Protein AF-A0A8X7N135-F1 (afdb_monomer_lite)

Sequence (218 aa):
MAIFLIIYAAIGTSGDPTERNTGIGLIITACLFILGYASTWAPGIWLFVGESFPARTRAKQAALATASNWVWNFLIAFFTTPITRDIGFNYGFVFAGCNIANAIVAYFFVYETSNLTLEALDDMYTDPNCKAWTSRSWVPAGFDNREGFKHALEKDEDKASMVAGTLVEGERERVEKEKRGHRSAGQGDGSGSASGSGSENGTAANPGAPMMETKEVA

Foldseek 3Di:
DLVLLVQLLVLFVPDDCPDPVSVVSNVVSVVVVVVVCVVDVPVPVVVLLVQQDQPVCSVVSVVVVVVVVVVVVVVCVVPVVVVCVVCPSCVSNVVSVVVVVVVVCCQFPAADRPLDDSVVSVVLVVDPVRGRNNNQCDDPPPDNHSVVVNVVVVVVVVVVVVVVVVVVVVVVVVVVVVVVVVVVVVPPDDDDDDDDDDDDDDDDDDDDDDDDDDDDDD

Radius of gyration: 33.53 Å; chains: 1; bounding box: 63×30×107 Å

pLDDT: mean 79.47, std 17.53, range [32.72, 96.5]

Organism: NCBI:txid117179

InterPro domains:
  IPR005828 Major facilitator, sugar transporter-like [PF00083] (1-125)
  IPR020846 Major facilitator superfamily domain [PS50850] (1-114)
  IPR036259 MFS transporter superfamily [G3DSA:1.20.1250.20] (1-128)
  IPR036259 MFS transporter superfamily [SSF103473] (2-122)
  IPR050360 Major Facilitator Superfamily Sugar Transporters [PTHR48022] (1-172)

Secondary structure (DSSP, 8-state):
-HHHHHHHHHHHHHS-TTSHHHHHHHHHHHHHHHHHHHHTHHHHHHHHHHHHS-TTTHHHHHHHHHHHHHHHHHHHHHHHHHHHHHHGGGHHHHHHHHHHHHHHHHHHH----TT--HHHHHHHHH-TT--GGGGGG---TT-SSHHHHHHHHHHHHHHHHHHHHHHHHHHHHHHHHHHHHHHHHTSS------------------------------

Structure (mmCIF, N/CA/C/O backbone):
data_AF-A0A8X7N135-F1
#
_entry.id   AF-A0A8X7N135-F1
#
loop_
_atom_site.group_PDB
_atom_site.id
_atom_site.type_symbol
_atom_site.label_atom_id
_atom_site.label_alt_id
_atom_site.label_comp_id
_atom_site.label_asym_id
_atom_site.label_entity_id
_atom_site.label_seq_id
_atom_site.pdbx_PDB_ins_code
_atom_site.Cartn_x
_atom_site.Cartn_y
_atom_site.Cartn_z
_atom_site.occupancy
_atom_site.B_iso_or_equiv
_atom_site.auth_seq_id
_atom_site.auth_comp_id
_atom_site.auth_asym_id
_atom_site.auth_atom_id
_atom_site.pdbx_PDB_model_num
ATOM 1 N N . MET A 1 1 ? 0.495 7.441 -10.085 1.00 84.44 1 MET A N 1
ATOM 2 C CA . MET A 1 1 ? 1.499 6.359 -9.946 1.00 84.44 1 MET A CA 1
ATOM 3 C C . MET A 1 1 ? 1.693 5.592 -11.249 1.00 84.44 1 MET A C 1
ATOM 5 O O . MET A 1 1 ? 2.764 5.729 -11.819 1.00 84.44 1 MET A O 1
ATOM 9 N N . ALA A 1 2 ? 0.683 4.885 -11.778 1.00 88.50 2 ALA A N 1
ATOM 10 C CA . ALA A 1 2 ? 0.815 4.117 -13.030 1.00 88.50 2 ALA A CA 1
ATOM 11 C C . ALA A 1 2 ? 1.343 4.943 -14.222 1.00 88.50 2 ALA A C 1
ATOM 13 O O . ALA A 1 2 ? 2.238 4.495 -14.927 1.00 88.50 2 ALA A O 1
ATOM 14 N N . ILE A 1 3 ? 0.864 6.182 -14.391 1.00 90.62 3 ILE A N 1
ATOM 15 C CA . ILE A 1 3 ? 1.313 7.094 -15.460 1.00 90.62 3 ILE A CA 1
ATOM 16 C C . ILE A 1 3 ? 2.830 7.344 -15.403 1.00 90.62 3 ILE A C 1
ATOM 18 O O . ILE A 1 3 ? 3.488 7.317 -16.436 1.00 90.62 3 ILE A O 1
ATOM 22 N N . PHE A 1 4 ? 3.408 7.531 -14.213 1.00 91.56 4 PHE A N 1
ATOM 23 C CA . PHE A 1 4 ? 4.848 7.776 -14.076 1.00 91.56 4 PHE A CA 1
ATOM 24 C C . PHE A 1 4 ? 5.681 6.549 -14.462 1.00 91.56 4 PHE A C 1
ATOM 26 O O . PHE A 1 4 ? 6.729 6.708 -15.078 1.00 91.56 4 PHE A O 1
ATOM 33 N N . LEU A 1 5 ? 5.186 5.338 -14.184 1.00 90.81 5 LEU A N 1
ATOM 34 C CA . LEU A 1 5 ? 5.829 4.091 -14.614 1.00 90.81 5 LEU A CA 1
ATOM 35 C C . LEU A 1 5 ? 5.711 3.856 -16.125 1.00 90.81 5 LEU A C 1
ATOM 37 O O . LEU A 1 5 ? 6.651 3.355 -16.734 1.00 90.81 5 LEU A O 1
ATOM 41 N N . ILE A 1 6 ? 4.594 4.255 -16.742 1.00 92.06 6 ILE A N 1
ATOM 42 C CA . ILE A 1 6 ? 4.424 4.214 -18.204 1.00 92.06 6 ILE A CA 1
ATOM 43 C C . ILE A 1 6 ? 5.422 5.162 -18.875 1.00 92.06 6 ILE A C 1
ATOM 45 O O . ILE A 1 6 ? 6.082 4.771 -19.832 1.00 92.06 6 ILE A O 1
ATOM 49 N N . ILE A 1 7 ? 5.569 6.387 -18.358 1.00 91.25 7 ILE A N 1
ATOM 50 C CA . ILE A 1 7 ? 6.533 7.362 -18.887 1.00 91.25 7 ILE A CA 1
ATOM 51 C C . ILE A 1 7 ? 7.971 6.867 -18.665 1.00 91.25 7 ILE A C 1
ATOM 53 O O . ILE A 1 7 ? 8.780 6.945 -19.583 1.00 91.25 7 ILE A O 1
ATOM 57 N N . TYR A 1 8 ? 8.279 6.309 -17.490 1.00 91.81 8 TYR A N 1
ATOM 58 C CA . TYR A 1 8 ? 9.581 5.699 -17.201 1.00 91.81 8 TYR A CA 1
ATOM 59 C C . TYR A 1 8 ? 9.925 4.593 -18.211 1.00 91.81 8 TYR A C 1
ATOM 61 O O . TYR A 1 8 ? 10.998 4.613 -18.813 1.00 91.81 8 TYR A O 1
ATOM 69 N N . ALA A 1 9 ? 8.994 3.663 -18.446 1.00 89.62 9 ALA A N 1
ATOM 70 C CA . ALA A 1 9 ? 9.182 2.569 -19.395 1.00 89.62 9 ALA A CA 1
ATOM 71 C C . ALA A 1 9 ? 9.315 3.07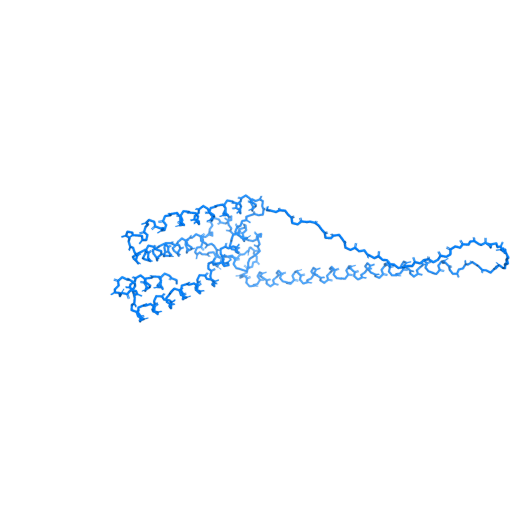8 -20.839 1.00 89.62 9 ALA A C 1
ATOM 73 O O . ALA A 1 9 ? 10.172 2.601 -21.579 1.00 89.62 9 ALA A O 1
ATOM 74 N N . ALA A 1 10 ? 8.524 4.082 -21.231 1.00 89.62 10 ALA A N 1
ATOM 75 C CA . ALA A 1 10 ? 8.608 4.691 -22.555 1.00 89.62 10 ALA A CA 1
ATOM 76 C C . ALA A 1 10 ? 9.980 5.341 -22.799 1.00 89.62 10 ALA A C 1
ATOM 78 O O . ALA A 1 10 ? 10.623 5.022 -23.795 1.00 89.62 10 ALA A O 1
ATOM 79 N N . ILE A 1 11 ? 10.462 6.173 -21.864 1.00 90.06 11 ILE A N 1
ATOM 80 C CA . ILE A 1 11 ? 11.781 6.826 -21.953 1.00 90.06 11 ILE A CA 1
ATOM 81 C C . ILE A 1 11 ? 12.900 5.781 -22.012 1.00 90.06 11 ILE A C 1
ATOM 83 O O . ILE A 1 11 ? 13.788 5.887 -22.856 1.00 90.06 11 ILE A O 1
ATOM 87 N N . GLY A 1 12 ? 12.841 4.758 -21.154 1.00 86.75 12 GLY A N 1
ATOM 88 C CA . GLY A 1 12 ? 13.862 3.709 -21.089 1.00 86.75 12 GLY A CA 1
ATOM 89 C C . GLY A 1 12 ? 13.884 2.772 -22.298 1.00 86.75 12 GLY A C 1
ATOM 90 O O . GLY A 1 12 ? 14.897 2.130 -22.548 1.00 86.75 12 GLY A O 1
ATOM 91 N N . THR A 1 13 ? 12.789 2.693 -23.058 1.00 87.31 13 THR A N 1
ATOM 92 C CA . THR A 1 13 ? 12.714 1.861 -24.271 1.00 87.31 13 THR A CA 1
ATOM 93 C C . THR A 1 13 ? 13.086 2.648 -25.530 1.00 87.31 13 THR A C 1
ATOM 95 O O . THR A 1 13 ? 13.597 2.064 -26.482 1.00 87.31 13 THR A O 1
ATOM 98 N N . SER A 1 14 ? 12.838 3.965 -25.560 1.00 85.88 14 SER A N 1
ATOM 99 C CA . SER A 1 14 ? 13.110 4.810 -26.732 1.00 85.88 14 SER A CA 1
ATOM 100 C C . SER A 1 14 ? 14.494 5.460 -26.747 1.00 85.88 14 SER A C 1
ATOM 102 O O . SER A 1 14 ? 14.968 5.823 -27.820 1.00 85.88 14 SER A O 1
ATOM 104 N N . GLY A 1 15 ? 15.104 5.686 -25.580 1.00 80.69 15 GLY A N 1
ATOM 105 C CA . GLY A 1 15 ? 16.381 6.391 -25.447 1.00 80.69 15 GLY A CA 1
ATOM 106 C C . GLY A 1 15 ? 17.491 5.496 -24.906 1.00 80.69 15 GLY A C 1
ATOM 107 O O . GLY A 1 15 ? 17.233 4.592 -24.114 1.00 80.69 15 GLY A O 1
ATOM 108 N N . ASP A 1 16 ? 18.737 5.774 -25.296 1.00 82.44 16 ASP A N 1
ATOM 109 C CA . ASP A 1 16 ? 19.902 5.124 -24.692 1.00 82.44 16 ASP A CA 1
ATOM 110 C C . ASP A 1 16 ? 20.065 5.622 -23.236 1.00 82.44 16 ASP A C 1
ATOM 112 O O . ASP A 1 16 ? 20.158 6.837 -23.013 1.00 82.44 16 ASP A O 1
ATOM 116 N N . PRO A 1 17 ? 20.098 4.730 -22.226 1.00 77.69 17 PRO A N 1
ATOM 117 C CA . PRO A 1 17 ? 20.255 5.108 -20.819 1.00 77.69 17 PRO A CA 1
ATOM 118 C C . PRO A 1 17 ? 21.569 5.831 -20.503 1.00 77.69 17 PRO A C 1
ATOM 120 O O . PRO A 1 17 ? 21.677 6.468 -19.455 1.00 77.69 17 PRO A O 1
ATOM 123 N N . THR A 1 18 ? 22.574 5.714 -21.374 1.00 82.19 18 THR A N 1
ATOM 124 C CA . THR A 1 18 ? 23.867 6.390 -21.219 1.00 82.19 18 THR A CA 1
ATOM 125 C C . THR A 1 18 ? 23.805 7.870 -21.597 1.00 82.19 18 THR A C 1
ATOM 127 O O . THR A 1 18 ? 24.664 8.653 -21.179 1.00 82.19 18 THR A O 1
ATOM 130 N N . GLU A 1 19 ? 22.764 8.298 -22.316 1.00 90.69 19 GLU A N 1
ATOM 131 C CA . GLU A 1 19 ? 22.553 9.706 -22.614 1.00 90.69 19 GLU A CA 1
ATOM 132 C C . GLU A 1 19 ? 22.064 10.478 -21.387 1.00 90.69 19 GLU A C 1
ATOM 134 O O . GLU A 1 19 ? 21.100 10.112 -20.708 1.00 90.69 19 GLU A O 1
ATOM 139 N N . ARG A 1 20 ? 22.693 11.634 -21.145 1.00 89.00 20 ARG A N 1
ATOM 140 C CA . ARG A 1 20 ? 22.404 12.494 -19.989 1.00 89.00 20 ARG A CA 1
ATOM 141 C C . ARG A 1 20 ? 20.921 12.858 -19.874 1.00 89.00 20 ARG A C 1
ATOM 143 O O . ARG A 1 20 ? 20.377 12.841 -18.773 1.00 89.00 20 ARG A O 1
ATOM 150 N N . ASN A 1 21 ? 20.274 13.198 -20.987 1.00 88.75 21 ASN A N 1
ATOM 151 C CA . ASN A 1 21 ? 18.881 13.650 -20.983 1.00 88.75 21 ASN A CA 1
ATOM 152 C C . ASN A 1 21 ? 17.911 12.500 -20.669 1.00 88.75 21 ASN A C 1
ATOM 154 O O . ASN A 1 21 ? 16.998 12.678 -19.862 1.00 88.75 21 ASN A O 1
ATOM 158 N N . THR A 1 22 ? 18.153 11.315 -21.235 1.00 89.31 22 THR A N 1
ATOM 159 C CA . THR A 1 22 ? 17.391 10.088 -20.954 1.00 89.31 22 THR A CA 1
ATOM 160 C C . THR A 1 22 ? 17.534 9.685 -19.489 1.00 89.31 22 THR A C 1
ATOM 162 O O . THR A 1 22 ? 16.530 9.483 -18.806 1.00 89.31 22 THR A O 1
ATOM 165 N N . GLY A 1 23 ? 18.765 9.663 -18.965 1.00 88.81 23 GLY A N 1
ATOM 166 C CA . GLY A 1 23 ? 19.035 9.347 -17.561 1.00 88.81 23 GLY A CA 1
ATOM 167 C C . GLY A 1 23 ? 18.332 10.297 -16.585 1.00 88.81 23 GLY A C 1
ATOM 168 O O . GLY A 1 23 ? 17.710 9.845 -15.624 1.00 88.81 23 GLY A O 1
ATOM 169 N N . ILE A 1 24 ? 18.345 11.609 -16.856 1.00 91.62 24 ILE A N 1
ATOM 170 C CA . ILE A 1 24 ? 17.604 12.598 -16.053 1.00 91.62 24 ILE A CA 1
ATOM 171 C C . ILE A 1 24 ? 16.095 12.311 -16.090 1.00 91.62 24 ILE A C 1
ATOM 173 O O . ILE A 1 24 ? 15.445 12.327 -15.044 1.00 91.62 24 ILE A O 1
ATOM 177 N N . GLY A 1 25 ? 15.537 12.008 -17.266 1.00 91.06 25 GLY A N 1
ATOM 178 C CA . GLY A 1 25 ? 14.122 11.658 -17.417 1.00 91.06 25 GLY A CA 1
ATOM 179 C C . GLY A 1 25 ? 13.719 10.419 -16.608 1.00 91.06 25 GLY A C 1
ATOM 180 O O . GLY A 1 25 ? 12.691 10.432 -15.924 1.00 91.06 25 GLY A O 1
ATOM 181 N N . LEU A 1 26 ? 14.556 9.377 -16.615 1.00 91.69 26 LEU A N 1
ATOM 182 C CA . LEU A 1 26 ? 14.354 8.162 -15.819 1.00 91.69 26 LEU A CA 1
ATOM 183 C C . LEU A 1 26 ? 14.376 8.452 -14.312 1.00 91.69 26 LEU A C 1
ATOM 185 O O . LEU A 1 26 ? 13.518 7.962 -13.579 1.00 91.69 26 LEU A O 1
ATOM 189 N N . ILE A 1 27 ? 15.308 9.286 -13.843 1.00 92.50 27 ILE A N 1
ATOM 190 C CA . ILE A 1 27 ? 15.404 9.654 -12.423 1.00 92.50 27 ILE A CA 1
ATOM 191 C C . ILE A 1 27 ? 14.174 10.455 -11.985 1.00 92.50 27 ILE A C 1
ATOM 193 O O . ILE A 1 27 ? 13.552 10.116 -10.981 1.00 92.50 27 ILE A O 1
ATOM 197 N N . ILE A 1 28 ? 13.780 11.484 -12.744 1.00 94.81 28 ILE A N 1
ATOM 198 C CA . ILE A 1 28 ? 12.626 12.331 -12.397 1.00 94.81 28 ILE A CA 1
ATOM 199 C C . ILE A 1 28 ? 11.349 11.490 -12.310 1.00 94.81 28 ILE A C 1
ATOM 201 O O . ILE A 1 28 ? 10.594 11.593 -11.341 1.00 94.81 28 ILE A O 1
ATOM 205 N N . THR A 1 29 ? 11.108 10.638 -13.306 1.00 92.88 29 THR A N 1
ATOM 206 C CA . THR A 1 29 ? 9.908 9.791 -13.346 1.00 92.88 29 THR A CA 1
ATOM 207 C C . THR A 1 29 ? 9.897 8.750 -12.225 1.00 92.88 29 THR A C 1
ATOM 209 O O . THR A 1 29 ? 8.850 8.549 -11.603 1.00 92.88 29 THR A O 1
ATOM 212 N N . ALA A 1 30 ? 11.051 8.168 -11.881 1.00 92.81 30 ALA A N 1
ATOM 213 C CA . ALA A 1 30 ? 11.189 7.285 -10.724 1.00 92.81 30 ALA A CA 1
ATOM 214 C C . ALA A 1 30 ? 10.924 8.018 -9.395 1.00 92.81 30 ALA A C 1
ATOM 216 O O . ALA A 1 30 ? 10.178 7.517 -8.554 1.00 92.81 30 ALA A O 1
ATOM 217 N N . CYS A 1 31 ? 11.457 9.230 -9.211 1.00 94.94 31 CYS A N 1
ATOM 218 C CA . CYS A 1 31 ? 11.213 10.036 -8.011 1.00 94.94 31 CYS A CA 1
ATOM 219 C C . CYS A 1 31 ? 9.732 10.403 -7.846 1.00 94.94 31 CYS A C 1
ATOM 221 O O . CYS A 1 31 ? 9.196 10.299 -6.743 1.00 94.94 31 CYS A O 1
ATOM 223 N N . LEU A 1 32 ? 9.046 10.785 -8.928 1.00 94.38 32 LEU A N 1
ATOM 224 C CA . LEU A 1 32 ? 7.608 11.080 -8.894 1.00 94.38 32 LEU A CA 1
ATOM 225 C C . LEU A 1 32 ? 6.769 9.839 -8.568 1.00 94.38 32 LEU A C 1
ATOM 227 O O . LEU A 1 32 ? 5.764 9.934 -7.859 1.00 94.38 32 LEU A O 1
ATOM 231 N N . PHE A 1 33 ? 7.186 8.665 -9.051 1.00 92.94 33 PHE A N 1
ATOM 232 C CA . PHE A 1 33 ? 6.575 7.403 -8.650 1.00 92.94 33 PHE A CA 1
ATOM 233 C C . PHE A 1 33 ? 6.753 7.142 -7.146 1.00 92.94 33 PHE A C 1
ATOM 235 O O . PHE A 1 33 ? 5.756 6.895 -6.464 1.00 92.94 33 PHE A O 1
ATOM 242 N N . ILE A 1 34 ? 7.979 7.261 -6.622 1.00 93.25 34 ILE A N 1
ATOM 243 C CA . ILE A 1 34 ? 8.285 7.055 -5.196 1.00 93.25 34 ILE A CA 1
ATOM 244 C C . ILE A 1 34 ? 7.501 8.034 -4.322 1.00 93.25 34 ILE A C 1
ATOM 246 O O . ILE A 1 34 ? 6.932 7.618 -3.318 1.00 93.25 34 ILE A O 1
ATOM 250 N N . LEU A 1 35 ? 7.408 9.308 -4.714 1.00 94.44 35 LEU A N 1
ATOM 251 C CA . LEU A 1 35 ? 6.631 10.315 -3.990 1.00 94.44 35 LEU A CA 1
ATOM 252 C C . LEU A 1 35 ? 5.156 9.916 -3.889 1.00 94.44 35 LEU A C 1
ATOM 254 O O . LEU A 1 35 ? 4.571 9.990 -2.811 1.00 94.44 35 LEU A O 1
ATOM 258 N N . GLY A 1 36 ? 4.560 9.465 -4.996 1.00 91.88 36 GLY A N 1
ATOM 259 C CA . GLY A 1 36 ? 3.178 8.989 -5.000 1.00 91.88 36 GLY A CA 1
ATOM 260 C C . GLY A 1 36 ? 2.982 7.743 -4.135 1.00 91.88 36 GLY A C 1
ATOM 261 O O . GLY A 1 36 ? 2.001 7.656 -3.402 1.00 91.88 36 GLY A O 1
ATOM 262 N N . TYR A 1 37 ? 3.919 6.795 -4.188 1.00 90.69 37 TYR A N 1
ATOM 263 C CA . TYR A 1 37 ? 3.875 5.587 -3.364 1.00 90.69 37 TYR A CA 1
ATOM 264 C C . TYR A 1 37 ? 4.002 5.914 -1.870 1.00 90.69 37 TYR A C 1
ATOM 266 O O . TYR A 1 37 ? 3.212 5.427 -1.062 1.00 90.69 37 TYR A O 1
ATOM 274 N N . ALA A 1 38 ? 4.949 6.783 -1.513 1.00 92.50 38 ALA A N 1
ATOM 275 C CA . ALA A 1 38 ? 5.222 7.184 -0.140 1.00 92.50 38 ALA A CA 1
ATOM 276 C C . ALA A 1 38 ? 4.051 7.937 0.506 1.00 92.50 38 ALA A C 1
ATOM 278 O O . ALA A 1 38 ? 3.804 7.763 1.695 1.00 92.50 38 ALA A O 1
ATOM 279 N N . SER A 1 39 ? 3.315 8.750 -0.258 1.00 91.25 39 SER A N 1
ATOM 280 C CA . SER A 1 39 ? 2.191 9.530 0.274 1.00 91.25 39 SER A CA 1
ATOM 281 C C . SER A 1 39 ? 0.880 8.752 0.387 1.00 91.25 39 SER A C 1
ATOM 283 O O . SER A 1 39 ? -0.003 9.176 1.126 1.00 91.25 39 SER A O 1
ATOM 285 N N . THR A 1 40 ? 0.733 7.633 -0.329 1.00 87.69 40 THR A N 1
ATOM 286 C CA . THR A 1 40 ? -0.539 6.896 -0.403 1.00 87.69 40 THR A CA 1
ATOM 287 C C . THR A 1 40 ? -0.406 5.466 0.102 1.00 87.69 40 THR A C 1
ATOM 289 O O . THR A 1 40 ? -0.879 5.145 1.187 1.00 87.69 40 THR A O 1
ATOM 292 N N . TRP A 1 41 ? 0.257 4.600 -0.660 1.00 89.38 41 TRP A N 1
ATOM 293 C CA . TRP A 1 41 ? 0.290 3.164 -0.391 1.00 89.38 41 TRP A CA 1
ATOM 294 C C . TRP A 1 41 ? 1.213 2.782 0.757 1.00 89.38 41 TRP A C 1
ATOM 296 O O . TRP A 1 41 ? 0.870 1.872 1.506 1.00 89.38 41 TRP A O 1
ATOM 306 N N . ALA A 1 42 ? 2.346 3.471 0.920 1.00 89.88 42 ALA A N 1
ATOM 307 C CA . ALA A 1 42 ? 3.324 3.123 1.943 1.00 89.88 42 ALA A CA 1
ATOM 308 C C . ALA A 1 42 ? 2.735 3.187 3.367 1.00 89.88 42 ALA A C 1
ATOM 310 O O . ALA A 1 42 ? 2.808 2.172 4.052 1.00 89.88 42 ALA A O 1
ATOM 311 N N . PRO A 1 43 ? 2.112 4.293 3.822 1.00 89.38 43 PRO A N 1
ATOM 312 C CA . PRO A 1 43 ? 1.413 4.320 5.108 1.00 89.38 43 PRO A CA 1
ATOM 313 C C . PRO A 1 43 ? -0.011 3.755 5.019 1.00 89.38 43 PRO A C 1
ATOM 315 O O . PRO A 1 43 ? -0.469 3.099 5.953 1.00 89.38 43 PRO A O 1
ATOM 318 N N . GLY A 1 44 ? -0.712 3.983 3.904 1.00 88.50 44 GLY A N 1
ATOM 319 C CA . GLY A 1 44 ? -2.139 3.691 3.785 1.00 88.50 44 GLY A CA 1
ATOM 320 C C . GLY A 1 44 ? -2.474 2.214 3.944 1.00 88.50 44 GLY A C 1
ATOM 321 O O . GLY A 1 44 ? -3.465 1.891 4.589 1.00 88.50 44 GLY A O 1
ATOM 322 N N . ILE A 1 45 ? -1.633 1.303 3.438 1.00 88.75 45 ILE A N 1
ATOM 323 C CA . ILE A 1 45 ? -1.907 -0.134 3.561 1.00 88.75 45 ILE A CA 1
ATOM 324 C C . ILE A 1 45 ? -1.826 -0.612 5.013 1.00 88.75 45 ILE A C 1
ATOM 326 O O . ILE A 1 45 ? -2.653 -1.410 5.441 1.00 88.75 45 ILE A O 1
ATOM 330 N N . TRP A 1 46 ? -0.869 -0.104 5.792 1.00 89.19 46 TRP A N 1
ATOM 331 C CA . TRP A 1 46 ? -0.704 -0.501 7.191 1.00 89.19 46 TRP A CA 1
ATOM 332 C C . TRP A 1 46 ? -1.805 0.078 8.074 1.00 89.19 46 TRP A C 1
ATOM 334 O O . TRP A 1 46 ? -2.274 -0.606 8.982 1.00 89.19 46 TRP A O 1
ATOM 344 N N . LEU A 1 47 ? -2.261 1.296 7.766 1.00 88.19 47 LEU A N 1
ATOM 345 C CA . LEU A 1 47 ? -3.438 1.888 8.400 1.00 88.19 47 LEU A CA 1
ATOM 346 C C . LEU A 1 47 ? -4.696 1.073 8.084 1.00 88.19 47 LEU A C 1
ATOM 348 O O . LEU A 1 47 ? -5.388 0.633 8.998 1.00 88.19 47 LEU A O 1
ATOM 352 N N . PHE A 1 48 ? -4.926 0.768 6.805 1.00 86.25 48 PHE A N 1
ATOM 353 C CA . PHE A 1 48 ? -6.072 -0.024 6.363 1.00 86.25 48 PHE A CA 1
ATOM 354 C C . PHE A 1 48 ? -6.114 -1.411 7.017 1.00 86.25 48 PHE A C 1
ATOM 356 O O . PHE A 1 48 ? -7.164 -1.857 7.473 1.00 86.25 48 PHE A O 1
ATOM 363 N N . VAL A 1 49 ? -4.968 -2.087 7.114 1.00 86.94 49 VAL A N 1
ATOM 364 C CA . VAL A 1 49 ? -4.816 -3.373 7.817 1.00 86.94 49 VAL A CA 1
ATOM 365 C C . VAL A 1 49 ? -5.148 -3.230 9.310 1.00 86.94 49 VAL A C 1
ATOM 367 O O . VAL A 1 49 ? -5.771 -4.118 9.888 1.00 86.94 49 VAL A O 1
ATOM 370 N N . GLY A 1 50 ? -4.780 -2.114 9.943 1.00 84.94 50 GLY A N 1
ATOM 371 C CA . GLY A 1 50 ? -5.118 -1.832 11.341 1.00 84.94 50 GLY A CA 1
ATOM 372 C C . GLY A 1 50 ? -6.617 -1.617 11.586 1.00 84.94 50 GLY A C 1
ATOM 373 O O . GLY A 1 50 ? -7.136 -2.047 12.619 1.00 84.94 50 GLY A O 1
ATOM 374 N N . GLU A 1 51 ? -7.307 -0.995 10.632 1.00 85.69 51 GLU A N 1
ATOM 375 C CA . GLU A 1 51 ? -8.724 -0.624 10.737 1.00 85.69 51 GLU A CA 1
ATOM 376 C C . GLU A 1 51 ? -9.683 -1.725 10.272 1.00 85.69 51 GLU A C 1
ATOM 378 O O . GLU A 1 51 ? -10.764 -1.880 10.833 1.00 85.69 51 GLU A O 1
ATOM 383 N N . SER A 1 52 ? -9.290 -2.522 9.278 1.00 81.44 52 SER A N 1
ATOM 384 C CA . SER A 1 52 ? -10.189 -3.487 8.626 1.00 81.44 52 SER A CA 1
ATOM 385 C C . SER A 1 52 ? -10.388 -4.780 9.406 1.00 81.44 52 SER A C 1
ATOM 387 O O . SER A 1 52 ? -11.310 -5.538 9.116 1.00 81.44 52 SER A O 1
ATOM 389 N N . PHE A 1 53 ? -9.506 -5.086 10.359 1.00 83.25 53 PHE A N 1
ATOM 390 C CA . PHE A 1 53 ? -9.552 -6.366 11.052 1.00 83.25 53 PHE A CA 1
ATOM 391 C C . PHE A 1 53 ? -10.409 -6.322 12.325 1.00 83.25 53 PHE A C 1
ATOM 393 O O . PHE A 1 53 ? -10.079 -5.553 13.247 1.00 83.25 53 PHE A O 1
ATOM 400 N N . PRO A 1 54 ? -11.405 -7.226 12.452 1.00 80.38 54 PRO A N 1
ATOM 401 C CA . PRO A 1 54 ? -12.209 -7.373 13.660 1.00 80.38 54 PRO A CA 1
ATOM 402 C C . PRO A 1 54 ? -11.336 -7.691 14.873 1.00 80.38 54 PRO A C 1
ATOM 404 O O . PRO A 1 54 ? -10.397 -8.494 14.793 1.00 80.38 54 PRO A O 1
ATOM 407 N N . ALA A 1 55 ? -11.672 -7.118 16.030 1.00 79.12 55 ALA A N 1
ATOM 408 C CA . ALA A 1 55 ? -10.854 -7.203 17.243 1.00 79.12 55 ALA A CA 1
ATOM 409 C C . ALA A 1 55 ? -10.495 -8.649 17.645 1.00 79.12 55 ALA A C 1
ATOM 411 O O . ALA A 1 55 ? -9.377 -8.923 18.081 1.00 79.12 55 ALA A O 1
ATOM 412 N N . ARG A 1 56 ? -11.414 -9.602 17.436 1.00 80.81 56 ARG A N 1
ATOM 413 C CA . ARG A 1 56 ? -11.239 -11.015 17.813 1.00 80.81 56 ARG A CA 1
ATOM 414 C C . ARG A 1 56 ? -10.185 -11.753 16.979 1.00 80.81 56 ARG A C 1
ATOM 416 O O . ARG A 1 56 ? -9.504 -12.636 17.496 1.00 80.81 56 ARG A O 1
ATOM 423 N N . THR A 1 57 ? -10.073 -11.450 15.688 1.00 85.19 57 THR A N 1
ATOM 424 C CA . THR A 1 57 ? -9.223 -12.194 14.735 1.00 85.19 57 THR A CA 1
ATOM 425 C C . THR A 1 57 ? -8.054 -11.376 14.200 1.00 85.19 57 THR A C 1
ATOM 427 O O . THR A 1 57 ? -7.237 -11.914 13.447 1.00 85.19 57 THR A O 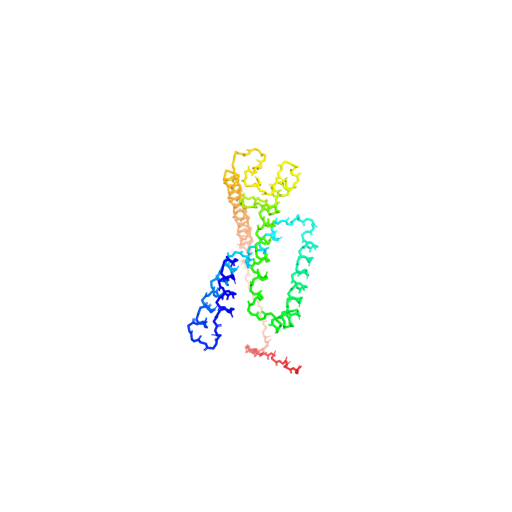1
ATOM 430 N N . ARG A 1 58 ? -7.923 -10.122 14.646 1.00 86.50 58 ARG A N 1
ATOM 431 C CA . ARG A 1 58 ? -6.898 -9.165 14.222 1.00 86.50 58 ARG A CA 1
ATOM 432 C C . ARG A 1 58 ? -5.489 -9.740 14.197 1.00 86.50 58 ARG A C 1
ATOM 434 O O . ARG A 1 58 ? -4.818 -9.622 13.182 1.00 86.50 58 ARG A O 1
ATOM 441 N N . ALA A 1 59 ? -5.056 -10.426 15.255 1.00 87.62 59 ALA A N 1
ATOM 442 C C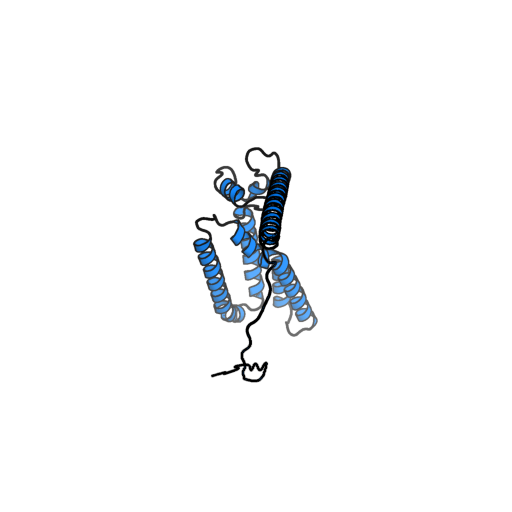A . ALA A 1 59 ? -3.699 -10.977 15.319 1.00 87.62 59 ALA A CA 1
ATOM 443 C C . ALA A 1 59 ? -3.416 -12.014 14.212 1.00 87.62 59 ALA A C 1
ATOM 445 O O . ALA A 1 59 ? -2.356 -11.989 13.591 1.00 87.62 59 ALA A O 1
ATOM 446 N N . LYS A 1 60 ? -4.376 -12.904 13.923 1.00 90.31 60 LYS A N 1
ATOM 447 C CA . LYS A 1 60 ? -4.222 -13.945 12.891 1.00 90.31 60 LYS A CA 1
ATOM 448 C C . LYS A 1 60 ? -4.234 -13.343 11.485 1.00 90.31 60 LYS A C 1
ATOM 450 O O . LYS A 1 60 ? -3.420 -13.724 10.649 1.00 90.31 60 LYS A O 1
ATOM 455 N N . GLN A 1 61 ? -5.137 -12.393 11.241 1.00 90.12 61 GLN A N 1
ATOM 456 C CA . GLN A 1 61 ? -5.254 -11.708 9.952 1.00 90.12 61 GLN A CA 1
ATOM 457 C C . GLN A 1 61 ? -4.025 -10.823 9.678 1.00 90.12 61 GLN A C 1
ATOM 459 O O . GLN A 1 61 ? -3.465 -10.878 8.586 1.00 90.12 61 GLN A O 1
ATOM 464 N N . ALA A 1 62 ? -3.525 -10.108 10.690 1.00 89.75 62 ALA A N 1
ATOM 465 C CA . ALA A 1 62 ? -2.308 -9.303 10.595 1.00 89.75 62 ALA A CA 1
ATOM 466 C C . ALA A 1 62 ? -1.047 -10.140 10.357 1.00 89.75 62 ALA A C 1
ATOM 468 O O . ALA A 1 62 ? -0.196 -9.749 9.553 1.00 89.75 62 ALA A O 1
ATOM 469 N N . ALA A 1 63 ? -0.939 -11.311 10.993 1.00 92.50 63 ALA A N 1
ATOM 470 C CA . ALA A 1 63 ? 0.157 -12.240 10.736 1.00 92.50 63 ALA A CA 1
ATOM 471 C C . ALA A 1 63 ? 0.136 -12.741 9.283 1.00 92.50 63 ALA A C 1
ATOM 473 O O . ALA A 1 63 ? 1.173 -12.735 8.623 1.00 92.50 63 ALA A O 1
ATOM 474 N N . LEU A 1 64 ? -1.040 -13.108 8.756 1.00 93.12 64 LEU A N 1
ATOM 475 C CA . LEU A 1 64 ? -1.183 -13.552 7.367 1.00 93.12 64 LEU A CA 1
ATOM 476 C C . LEU A 1 64 ? -0.887 -12.428 6.363 1.00 93.12 64 LEU A C 1
ATOM 478 O O . LEU A 1 64 ? -0.206 -12.669 5.366 1.00 93.12 64 LEU A O 1
ATOM 482 N N . ALA A 1 65 ? -1.355 -11.205 6.630 1.00 91.88 65 ALA A N 1
ATOM 483 C CA . ALA A 1 65 ? -1.082 -10.037 5.794 1.00 91.88 65 ALA A CA 1
ATOM 484 C C . ALA A 1 65 ? 0.421 -9.729 5.738 1.00 91.88 65 ALA A C 1
ATOM 486 O O . ALA A 1 65 ? 0.991 -9.585 4.657 1.00 91.88 65 ALA A O 1
ATOM 487 N N . THR A 1 66 ? 1.081 -9.719 6.898 1.00 93.38 66 THR A N 1
ATOM 488 C CA . THR A 1 66 ? 2.530 -9.501 6.998 1.00 93.38 66 THR A CA 1
ATOM 489 C C . THR A 1 66 ? 3.308 -10.622 6.311 1.00 93.38 66 THR A C 1
ATOM 491 O O . THR A 1 66 ? 4.205 -10.348 5.521 1.00 93.38 66 THR A O 1
ATOM 494 N N . ALA A 1 67 ? 2.946 -11.888 6.541 1.00 94.94 67 ALA A N 1
ATOM 495 C CA . ALA A 1 67 ? 3.584 -13.024 5.877 1.00 94.94 67 ALA A CA 1
ATOM 496 C C . ALA A 1 67 ? 3.438 -12.945 4.350 1.00 94.94 67 ALA A C 1
ATOM 498 O O . ALA A 1 67 ? 4.414 -13.131 3.628 1.00 94.94 67 ALA A O 1
ATOM 499 N N . SER A 1 68 ? 2.246 -12.598 3.857 1.00 93.31 68 SER A N 1
ATOM 500 C CA . SER A 1 68 ? 1.992 -12.417 2.423 1.00 93.31 68 SER A CA 1
ATOM 501 C C . SER A 1 68 ? 2.829 -11.277 1.839 1.00 93.31 68 SER A C 1
ATOM 503 O O . SER A 1 68 ? 3.367 -11.423 0.744 1.00 93.31 68 SER A O 1
ATOM 505 N N . ASN A 1 69 ? 2.996 -10.173 2.579 1.00 93.75 69 ASN A N 1
ATOM 506 C CA . ASN A 1 69 ? 3.875 -9.072 2.181 1.00 93.75 69 ASN A CA 1
ATOM 507 C C . ASN A 1 69 ? 5.329 -9.544 2.020 1.00 93.75 69 ASN A C 1
ATOM 509 O O . ASN A 1 69 ? 5.935 -9.308 0.978 1.00 93.75 69 ASN A O 1
ATOM 513 N N . TRP A 1 70 ? 5.864 -10.280 2.997 1.00 94.69 70 TRP A N 1
ATOM 514 C CA . TRP A 1 70 ? 7.225 -10.818 2.920 1.00 94.69 70 TRP A CA 1
ATOM 515 C C . TRP A 1 70 ? 7.406 -11.828 1.787 1.00 94.69 70 TRP A C 1
ATOM 517 O O . TRP A 1 70 ? 8.420 -11.786 1.091 1.00 94.69 70 TRP A O 1
ATOM 527 N N . VAL A 1 71 ? 6.417 -12.696 1.558 1.00 96.50 71 VAL A N 1
ATOM 528 C CA . VAL A 1 71 ? 6.436 -13.647 0.439 1.00 96.50 71 VAL A CA 1
ATOM 529 C C . VAL A 1 71 ? 6.474 -12.906 -0.894 1.00 96.50 71 VAL A C 1
ATOM 531 O O . VAL A 1 71 ? 7.308 -13.224 -1.737 1.00 96.50 71 VAL A O 1
ATOM 534 N N . TRP A 1 72 ? 5.638 -11.885 -1.092 1.00 92.56 72 TRP A N 1
ATOM 535 C CA . TRP A 1 72 ? 5.670 -11.106 -2.332 1.00 92.56 72 TRP A CA 1
ATOM 536 C C . TRP A 1 72 ? 6.985 -10.325 -2.478 1.00 92.56 72 TRP A C 1
ATOM 538 O O . TRP A 1 72 ? 7.579 -10.324 -3.553 1.00 92.56 72 TRP A O 1
ATOM 548 N N . ASN A 1 73 ? 7.525 -9.744 -1.406 1.00 94.25 73 ASN A N 1
ATOM 549 C CA . ASN A 1 73 ? 8.834 -9.087 -1.470 1.00 94.25 73 ASN A CA 1
ATOM 550 C C . ASN A 1 73 ? 9.935 -10.063 -1.919 1.00 94.25 73 ASN A C 1
ATOM 552 O O . ASN A 1 73 ? 10.756 -9.716 -2.770 1.00 94.25 73 ASN A O 1
ATOM 556 N N . PHE A 1 74 ? 9.914 -11.302 -1.415 1.00 94.75 74 PHE A N 1
ATOM 557 C CA . PHE A 1 74 ? 10.819 -12.360 -1.864 1.00 94.75 74 PHE A CA 1
ATOM 558 C C . PHE A 1 74 ? 10.615 -12.705 -3.345 1.00 94.75 74 PHE A C 1
ATOM 560 O O . PHE A 1 74 ? 11.586 -12.750 -4.096 1.00 94.75 74 PHE A O 1
ATOM 567 N N . LEU A 1 75 ? 9.370 -12.909 -3.786 1.00 93.50 75 LEU A N 1
ATOM 568 C CA . LEU A 1 75 ? 9.070 -13.254 -5.179 1.00 93.50 75 LEU A CA 1
ATOM 569 C C . LEU A 1 75 ? 9.509 -12.142 -6.143 1.00 93.50 75 LEU A C 1
ATOM 571 O O . LEU A 1 75 ? 10.127 -12.441 -7.162 1.00 93.50 75 LEU A O 1
ATOM 575 N N . ILE A 1 76 ? 9.260 -10.867 -5.818 1.00 91.25 76 ILE A N 1
ATOM 576 C CA . ILE A 1 76 ? 9.733 -9.735 -6.632 1.00 91.25 76 ILE A CA 1
ATOM 577 C C . ILE A 1 76 ? 11.253 -9.749 -6.696 1.00 91.25 76 ILE A C 1
ATOM 579 O O . ILE A 1 76 ? 11.797 -9.677 -7.793 1.00 91.25 76 ILE A O 1
ATOM 583 N N . ALA A 1 77 ? 11.949 -9.868 -5.565 1.00 92.25 77 ALA A N 1
ATOM 584 C CA . ALA A 1 77 ? 13.410 -9.875 -5.554 1.00 92.25 77 ALA A CA 1
ATOM 585 C C . ALA A 1 77 ? 13.992 -11.050 -6.363 1.00 92.25 77 ALA A C 1
ATOM 587 O O . ALA A 1 77 ? 14.939 -10.868 -7.127 1.00 92.25 77 ALA A O 1
ATOM 588 N N . PHE A 1 78 ? 13.393 -12.237 -6.245 1.00 91.94 78 PHE A N 1
ATOM 589 C CA . PHE A 1 78 ? 13.839 -13.445 -6.934 1.00 91.94 78 PHE A CA 1
ATOM 590 C C . PHE A 1 78 ? 13.594 -13.384 -8.449 1.00 91.94 78 PHE A C 1
ATOM 592 O O . PHE A 1 78 ? 14.489 -13.698 -9.233 1.00 91.94 78 PHE A O 1
ATOM 599 N N . PHE A 1 79 ? 12.406 -12.947 -8.881 1.00 89.50 79 PHE A N 1
ATOM 600 C CA . PHE A 1 79 ? 12.039 -12.913 -10.300 1.00 89.50 79 PHE A CA 1
ATOM 601 C C . PHE A 1 79 ? 12.492 -11.647 -11.034 1.00 89.50 79 PHE A C 1
ATOM 603 O O . PHE A 1 79 ? 12.659 -11.685 -12.250 1.00 89.50 79 PHE A O 1
ATOM 610 N N . THR A 1 80 ? 12.742 -10.535 -10.338 1.00 89.25 80 THR A N 1
ATOM 611 C CA . THR A 1 80 ? 13.126 -9.272 -10.993 1.00 89.25 80 THR A CA 1
ATOM 612 C C . THR A 1 80 ? 14.436 -9.399 -11.768 1.00 89.25 80 THR A C 1
ATOM 614 O O . THR A 1 80 ? 14.511 -8.907 -12.891 1.00 89.25 80 THR A O 1
ATOM 617 N N . THR A 1 81 ? 15.450 -10.075 -11.224 1.00 89.19 81 THR A N 1
ATOM 618 C CA . THR A 1 81 ? 16.760 -10.226 -11.882 1.00 89.19 81 THR A CA 1
ATOM 619 C C . THR A 1 81 ? 16.680 -10.959 -13.230 1.00 89.19 81 THR A C 1
ATOM 621 O O . THR A 1 81 ? 17.136 -10.390 -14.225 1.00 89.19 81 THR A O 1
ATOM 624 N N . PRO A 1 82 ? 16.101 -12.177 -13.327 1.00 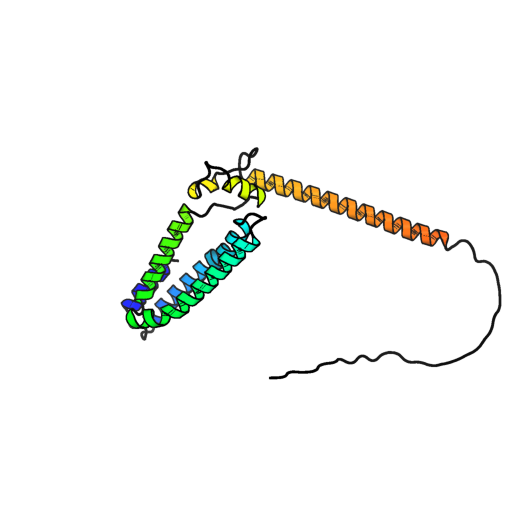89.06 82 PRO A N 1
ATOM 625 C CA . PRO A 1 82 ? 15.976 -12.860 -14.614 1.00 89.06 82 PRO A CA 1
ATOM 626 C C . PRO A 1 82 ? 15.054 -12.111 -15.583 1.00 89.06 82 PRO A C 1
ATOM 628 O O . PRO A 1 82 ? 15.396 -11.978 -16.753 1.00 89.06 82 PRO A O 1
ATOM 631 N N . ILE A 1 83 ? 13.937 -11.553 -15.104 1.00 87.44 83 ILE A N 1
ATOM 632 C CA . ILE A 1 83 ? 12.994 -10.818 -15.958 1.00 87.44 83 ILE A CA 1
ATOM 633 C C . ILE A 1 83 ? 13.664 -9.576 -16.555 1.00 87.44 83 ILE A C 1
ATOM 635 O O . ILE A 1 83 ? 13.662 -9.394 -17.768 1.00 87.44 83 ILE A O 1
ATOM 639 N N . THR A 1 84 ? 14.300 -8.741 -15.733 1.00 86.00 84 THR A N 1
ATOM 640 C CA . THR A 1 84 ? 14.930 -7.495 -16.203 1.00 86.00 84 THR A CA 1
ATOM 641 C C . THR A 1 84 ? 16.051 -7.764 -17.210 1.00 86.00 84 THR A C 1
ATOM 643 O O . THR A 1 84 ? 16.274 -6.945 -18.097 1.00 86.00 84 THR A O 1
ATOM 646 N N . ARG A 1 85 ? 16.724 -8.922 -17.133 1.00 87.19 85 ARG A N 1
ATOM 647 C CA . ARG A 1 85 ? 17.737 -9.315 -18.122 1.00 87.19 85 ARG A CA 1
ATOM 648 C C . ARG A 1 85 ? 17.145 -9.533 -19.516 1.00 87.19 85 ARG A C 1
ATOM 650 O O . ARG A 1 85 ? 17.780 -9.168 -20.499 1.00 87.19 85 ARG A O 1
ATOM 657 N N . ASP A 1 86 ? 15.952 -10.112 -19.586 1.00 87.25 86 ASP A N 1
ATOM 658 C CA . ASP A 1 86 ? 15.342 -10.515 -20.852 1.00 87.25 86 ASP A CA 1
ATOM 659 C C . ASP A 1 86 ? 14.456 -9.404 -21.450 1.00 87.25 86 ASP A C 1
ATOM 661 O O . ASP A 1 86 ? 14.412 -9.247 -22.669 1.00 87.25 86 ASP A O 1
ATOM 665 N N . ILE A 1 87 ? 13.772 -8.607 -20.614 1.00 84.88 87 ILE A N 1
ATOM 666 C CA . ILE A 1 87 ? 12.830 -7.564 -21.072 1.00 84.88 87 ILE A CA 1
ATOM 667 C C . ILE A 1 87 ? 13.286 -6.118 -20.820 1.00 84.88 87 ILE A C 1
ATOM 669 O O . ILE A 1 87 ? 12.646 -5.186 -21.316 1.00 84.88 87 ILE A O 1
ATOM 673 N N . GLY A 1 88 ? 14.376 -5.900 -20.078 1.00 86.50 88 GLY A N 1
ATOM 674 C CA . GLY A 1 88 ? 14.939 -4.571 -19.823 1.00 86.50 88 GLY A CA 1
ATOM 675 C C . GLY A 1 88 ? 13.919 -3.574 -19.260 1.00 86.50 88 GLY A C 1
ATOM 676 O O . GLY A 1 88 ? 13.156 -3.879 -18.341 1.00 86.50 88 GLY A O 1
ATOM 677 N N . PHE A 1 89 ? 13.873 -2.372 -19.845 1.00 83.69 89 PHE A N 1
ATOM 678 C CA . PHE A 1 89 ? 12.987 -1.281 -19.413 1.00 83.69 89 PHE A CA 1
ATOM 679 C C . PHE A 1 89 ? 11.493 -1.537 -19.654 1.00 83.69 89 PHE A C 1
ATOM 681 O O . PHE A 1 89 ? 10.660 -0.905 -18.996 1.00 83.69 89 PHE A O 1
ATOM 688 N N . ASN A 1 90 ? 11.127 -2.516 -20.494 1.00 86.19 90 ASN A N 1
ATOM 689 C CA . ASN A 1 90 ? 9.725 -2.904 -20.673 1.00 86.19 90 ASN A CA 1
ATOM 690 C C . ASN A 1 90 ? 9.103 -3.466 -19.386 1.00 86.19 90 ASN A C 1
ATOM 692 O O . ASN A 1 90 ? 7.879 -3.474 -19.246 1.00 86.19 90 ASN A O 1
ATOM 696 N N . TYR A 1 91 ? 9.921 -3.880 -18.410 1.00 86.94 91 TYR A N 1
ATOM 697 C CA . TYR A 1 91 ? 9.443 -4.309 -17.095 1.00 86.94 91 TYR A CA 1
ATOM 698 C C . TYR A 1 91 ? 8.625 -3.221 -16.377 1.00 86.94 91 TYR A C 1
ATOM 700 O O . TYR A 1 91 ? 7.688 -3.529 -15.639 1.00 86.94 91 TYR A O 1
ATOM 708 N N . GLY A 1 92 ? 8.884 -1.939 -16.668 1.00 86.00 92 GLY A N 1
ATOM 709 C CA . GLY A 1 92 ? 8.086 -0.830 -16.143 1.00 86.00 92 GLY A CA 1
ATOM 710 C C . GLY A 1 92 ? 6.613 -0.864 -16.583 1.00 86.00 92 GLY A C 1
ATOM 711 O O . GLY A 1 92 ? 5.739 -0.501 -15.793 1.00 86.00 92 GLY A O 1
ATOM 712 N N . PHE A 1 93 ? 6.300 -1.378 -17.782 1.00 89.38 93 PHE A N 1
ATOM 713 C CA . PHE A 1 93 ? 4.910 -1.547 -18.235 1.00 89.38 93 PHE A CA 1
ATOM 714 C C . PHE A 1 93 ? 4.171 -2.632 -17.448 1.00 89.38 93 PHE A C 1
ATOM 716 O O . PHE A 1 93 ? 2.984 -2.477 -17.162 1.00 89.38 93 PHE A O 1
ATOM 723 N N . VAL A 1 94 ? 4.871 -3.695 -17.040 1.00 90.00 94 VAL A N 1
ATOM 724 C CA . VAL A 1 94 ? 4.299 -4.754 -16.193 1.00 90.00 94 VAL A CA 1
ATOM 725 C C . VAL A 1 94 ? 3.895 -4.171 -14.840 1.00 90.00 94 VAL A C 1
ATOM 727 O O . VAL A 1 94 ? 2.750 -4.326 -14.416 1.00 90.00 94 VAL A O 1
ATOM 730 N N . PHE A 1 95 ? 4.783 -3.407 -14.197 1.00 88.88 95 PHE A N 1
ATOM 731 C CA . PHE A 1 95 ? 4.453 -2.736 -12.938 1.00 88.88 95 PHE A CA 1
ATOM 732 C C . PHE A 1 95 ? 3.357 -1.680 -13.085 1.00 88.88 95 PHE A C 1
ATOM 734 O O . PHE A 1 95 ? 2.535 -1.530 -12.177 1.00 88.88 95 PHE A O 1
ATOM 741 N N . ALA A 1 96 ? 3.307 -0.961 -14.208 1.00 91.25 96 ALA A N 1
ATOM 742 C CA . ALA A 1 96 ? 2.209 -0.046 -14.494 1.00 91.25 96 ALA A CA 1
ATOM 743 C C . ALA A 1 96 ? 0.866 -0.789 -14.593 1.00 91.25 96 ALA A C 1
ATOM 745 O O . ALA A 1 96 ? -0.116 -0.347 -13.994 1.00 91.25 96 ALA A O 1
ATOM 746 N N . GLY A 1 97 ? 0.835 -1.943 -15.269 1.00 92.06 97 GLY A N 1
ATOM 747 C CA . GLY A 1 97 ? -0.334 -2.821 -15.337 1.00 92.06 97 GLY A CA 1
ATOM 748 C C . GLY A 1 97 ? -0.775 -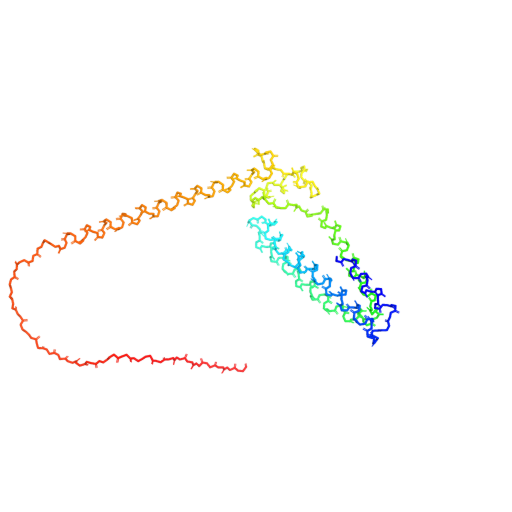3.309 -13.957 1.00 92.06 97 GLY A C 1
ATOM 749 O O . GLY A 1 97 ? -1.946 -3.170 -13.604 1.00 92.06 97 GLY A O 1
ATOM 750 N N . CYS A 1 98 ? 0.165 -3.774 -13.129 1.00 91.69 98 CYS A N 1
ATOM 751 C CA . CYS A 1 98 ? -0.116 -4.162 -11.744 1.00 91.69 98 CYS A CA 1
ATOM 752 C C . CYS A 1 98 ? -0.674 -2.995 -10.913 1.00 91.69 98 CYS A C 1
ATOM 754 O O . CYS A 1 98 ? -1.602 -3.189 -10.134 1.00 91.69 98 CYS A O 1
ATOM 756 N N . ASN A 1 99 ? -0.167 -1.771 -11.101 1.00 92.50 99 ASN A N 1
ATOM 757 C CA . ASN A 1 99 ? -0.693 -0.580 -10.426 1.00 92.50 99 ASN A CA 1
ATOM 758 C C . ASN A 1 99 ? -2.141 -0.268 -10.837 1.00 92.50 99 ASN A C 1
ATOM 760 O O . ASN A 1 99 ? -2.940 0.132 -9.993 1.00 92.50 99 ASN A O 1
ATOM 764 N N . ILE A 1 100 ? -2.488 -0.445 -12.115 1.00 93.38 100 ILE A N 1
ATOM 765 C CA . ILE A 1 100 ? -3.859 -0.248 -12.606 1.00 93.38 100 ILE A CA 1
ATOM 766 C C . ILE A 1 100 ? -4.781 -1.338 -12.056 1.00 93.38 100 ILE A C 1
ATOM 768 O O . ILE A 1 100 ? -5.849 -1.024 -11.538 1.00 93.38 100 ILE A O 1
ATOM 772 N N . ALA A 1 101 ? -4.357 -2.603 -12.105 1.00 92.75 101 ALA A N 1
ATOM 773 C CA . ALA A 1 101 ? -5.111 -3.713 -11.527 1.00 92.75 101 ALA A CA 1
ATOM 774 C C . ALA A 1 101 ? -5.362 -3.495 -10.027 1.00 92.75 101 ALA A C 1
ATOM 776 O O . ALA A 1 101 ? -6.483 -3.658 -9.555 1.00 92.75 101 ALA A O 1
ATOM 777 N N . ASN A 1 102 ? -4.347 -3.034 -9.295 1.00 90.44 102 ASN A N 1
ATOM 778 C CA . ASN A 1 102 ? -4.473 -2.671 -7.890 1.00 90.44 102 ASN A CA 1
ATOM 779 C C . ASN A 1 102 ? -5.470 -1.520 -7.670 1.00 90.44 102 ASN A C 1
ATOM 781 O O . ASN A 1 102 ? -6.279 -1.588 -6.753 1.00 90.44 102 ASN A O 1
ATOM 785 N N . ALA A 1 103 ? -5.481 -0.496 -8.529 1.00 90.00 103 ALA A N 1
ATOM 786 C CA . ALA A 1 103 ? -6.472 0.580 -8.450 1.00 90.00 103 ALA A CA 1
ATOM 787 C C . ALA A 1 103 ? -7.909 0.079 -8.688 1.00 90.00 103 ALA A C 1
ATOM 789 O O . ALA A 1 103 ? -8.833 0.523 -8.010 1.00 90.00 103 ALA A O 1
ATOM 790 N N . ILE A 1 104 ? -8.096 -0.872 -9.609 1.00 91.94 104 ILE A N 1
ATOM 791 C CA . ILE A 1 104 ? -9.394 -1.515 -9.862 1.00 91.94 104 ILE A CA 1
ATOM 792 C C . ILE A 1 104 ? -9.834 -2.318 -8.634 1.00 91.94 104 ILE A C 1
ATOM 794 O O . ILE A 1 104 ? -10.959 -2.158 -8.166 1.00 91.94 104 ILE A O 1
ATOM 798 N N . VAL A 1 105 ? -8.946 -3.148 -8.082 1.00 90.06 105 VAL A N 1
ATOM 799 C CA . VAL A 1 105 ? -9.237 -3.931 -6.872 1.00 90.06 105 VAL A CA 1
ATOM 800 C C . VAL A 1 105 ? -9.559 -3.007 -5.700 1.00 90.06 105 VAL A C 1
ATOM 802 O O . VAL A 1 105 ? -10.554 -3.224 -5.016 1.00 90.06 105 VAL A O 1
ATOM 805 N N . ALA A 1 106 ? -8.784 -1.941 -5.506 1.00 87.94 106 ALA A N 1
ATOM 806 C CA . ALA A 1 106 ? -9.054 -0.961 -4.465 1.00 87.94 106 ALA A CA 1
ATOM 807 C C . ALA A 1 106 ? -10.452 -0.346 -4.627 1.00 87.94 106 ALA A C 1
ATOM 809 O O . ALA A 1 106 ? -11.231 -0.340 -3.684 1.00 87.94 106 ALA A O 1
ATOM 810 N N . TYR A 1 107 ? -10.823 0.078 -5.834 1.00 86.12 107 TYR A N 1
ATOM 811 C CA . TYR A 1 107 ? -12.136 0.672 -6.083 1.00 86.12 107 TYR A CA 1
ATOM 812 C C . TYR A 1 107 ? -13.314 -0.276 -5.787 1.00 86.12 107 TYR A C 1
ATOM 814 O O . TYR A 1 107 ? -14.347 0.163 -5.285 1.00 86.12 107 TYR A O 1
ATOM 822 N N . PHE A 1 108 ? -13.178 -1.570 -6.094 1.00 86.88 108 PHE A N 1
ATOM 823 C CA . PHE A 1 108 ? -14.271 -2.537 -5.929 1.00 86.88 108 PHE A CA 1
ATOM 824 C C . PHE A 1 108 ? -14.318 -3.236 -4.568 1.00 86.88 108 PHE A C 1
ATOM 826 O O . PHE A 1 108 ? -15.386 -3.725 -4.204 1.00 86.88 108 PHE A O 1
ATOM 833 N N . PHE A 1 109 ? -13.201 -3.321 -3.843 1.00 85.44 109 PHE A N 1
ATOM 834 C CA . PHE A 1 109 ? -13.099 -4.135 -2.626 1.00 85.44 109 PHE A CA 1
ATOM 835 C C . PHE A 1 109 ? -12.711 -3.349 -1.370 1.00 85.44 109 PHE A C 1
ATOM 837 O O . PHE A 1 109 ? -12.891 -3.869 -0.270 1.00 85.44 109 PHE A O 1
ATOM 844 N N . VAL A 1 110 ? -12.196 -2.121 -1.490 1.00 85.00 110 VAL A N 1
ATOM 845 C CA . VAL A 1 110 ? -11.819 -1.312 -0.321 1.00 85.00 110 VAL A CA 1
ATOM 846 C C . VAL A 1 110 ? -13.011 -0.480 0.133 1.00 85.00 110 VAL A C 1
ATOM 848 O O . VAL A 1 110 ? -13.543 0.331 -0.622 1.00 85.00 110 VAL A O 1
ATOM 851 N N . TYR A 1 111 ? -13.415 -0.687 1.384 1.00 84.19 111 TYR A N 1
ATOM 852 C CA . TYR A 1 111 ? -14.436 0.113 2.047 1.00 84.19 111 TYR A CA 1
ATOM 853 C C . TYR A 1 111 ? -13.804 1.376 2.640 1.00 84.19 111 TYR A C 1
ATOM 855 O O . TYR A 1 111 ? -12.737 1.333 3.243 1.00 84.19 111 TYR A O 1
ATOM 863 N N . GLU A 1 112 ? -14.489 2.504 2.486 1.00 84.50 112 GLU A N 1
ATOM 864 C CA . GLU A 1 112 ? -14.140 3.780 3.115 1.00 84.50 112 GLU A CA 1
ATOM 865 C C . GLU A 1 112 ? -14.350 3.743 4.637 1.00 84.50 112 GLU A C 1
ATOM 867 O O . GLU A 1 112 ? -15.493 3.793 5.119 1.00 84.50 112 GLU A O 1
ATOM 872 N N . THR A 1 113 ? -13.243 3.719 5.380 1.00 83.38 113 THR A N 1
ATOM 873 C CA . THR A 1 113 ? -13.207 3.600 6.843 1.00 83.38 113 THR A CA 1
ATOM 874 C C . THR A 1 113 ? -13.137 4.940 7.581 1.00 83.38 113 THR A C 1
ATOM 876 O O . THR A 1 113 ? -13.348 4.982 8.792 1.00 83.38 113 THR A O 1
ATOM 879 N N . SER A 1 114 ? -12.908 6.055 6.876 1.00 80.75 114 SER A N 1
ATOM 880 C CA . SER A 1 114 ? -12.692 7.359 7.513 1.00 80.75 114 SER A CA 1
ATOM 881 C C . SER A 1 114 ? -13.884 7.823 8.361 1.00 80.75 114 SER A C 1
ATOM 883 O O . SER A 1 114 ? -15.041 7.763 7.926 1.00 80.75 114 SER A O 1
ATOM 885 N N . ASN A 1 115 ? -13.576 8.399 9.529 1.00 78.88 115 ASN A N 1
ATOM 886 C CA . ASN A 1 115 ? -14.535 8.958 10.495 1.00 78.88 115 ASN A CA 1
ATOM 887 C C . ASN A 1 115 ? -15.523 7.931 11.085 1.00 78.88 115 ASN A C 1
ATOM 889 O O . ASN A 1 115 ? -16.641 8.295 11.450 1.00 78.88 115 ASN A O 1
ATOM 893 N N . LEU A 1 116 ? -15.122 6.662 11.179 1.00 82.38 116 LEU A N 1
ATOM 894 C CA . LEU A 1 116 ? -15.870 5.604 11.859 1.00 82.38 116 LEU A CA 1
ATOM 895 C C . LEU A 1 116 ? -15.030 4.998 12.989 1.00 82.38 116 LEU A C 1
ATOM 897 O O . LEU A 1 116 ? -13.802 4.978 12.925 1.00 82.38 116 LEU A O 1
ATOM 901 N N . THR A 1 117 ? -15.693 4.499 14.031 1.00 84.75 117 THR A N 1
ATOM 902 C CA . THR A 1 117 ? -15.038 3.712 15.084 1.00 84.75 117 THR A CA 1
ATOM 903 C C . THR A 1 117 ? -14.833 2.278 14.615 1.00 84.75 117 THR A C 1
ATOM 905 O O . THR A 1 117 ? -15.526 1.804 13.719 1.00 84.75 117 THR A O 1
ATOM 908 N N . LEU A 1 118 ? -13.919 1.551 15.262 1.00 80.81 118 LEU A N 1
ATOM 909 C CA . LEU A 1 118 ? -13.694 0.130 14.971 1.00 80.81 118 LEU A CA 1
ATOM 910 C C . LEU A 1 118 ? -14.963 -0.727 15.134 1.00 80.81 118 LEU A C 1
ATOM 912 O O . LEU A 1 118 ? -15.116 -1.711 14.422 1.00 80.81 118 LEU A O 1
ATOM 916 N N . GLU A 1 119 ? -15.865 -0.348 16.041 1.00 82.69 119 GLU A N 1
ATOM 917 C CA . GLU A 1 119 ? -17.150 -1.030 16.244 1.00 82.69 119 GLU A CA 1
ATOM 918 C C . GLU A 1 119 ? -18.131 -0.720 15.106 1.00 82.69 119 GLU A C 1
ATOM 920 O O . GLU A 1 119 ? -18.671 -1.636 14.495 1.00 82.69 119 GLU A O 1
ATOM 925 N N . ALA A 1 120 ? -18.272 0.557 14.733 1.00 82.31 120 ALA A N 1
ATOM 926 C CA . ALA A 1 120 ? -19.113 0.961 13.605 1.00 82.31 120 ALA A CA 1
ATOM 927 C C . ALA A 1 120 ? -18.609 0.401 12.262 1.00 82.31 120 ALA A C 1
ATOM 929 O O . ALA A 1 120 ? -19.397 0.179 11.344 1.00 82.31 120 ALA A O 1
ATOM 930 N N . LEU A 1 121 ? -17.300 0.167 12.132 1.00 84.62 121 LEU A N 1
ATOM 931 C CA . LEU A 1 121 ? -16.725 -0.528 10.982 1.00 84.62 121 LEU A CA 1
ATOM 932 C C . LEU A 1 121 ? -17.159 -1.994 10.926 1.00 84.62 121 LEU A C 1
ATOM 934 O O . LEU A 1 121 ? -17.506 -2.465 9.846 1.00 84.62 121 LEU A O 1
ATOM 938 N N . ASP A 1 122 ? -17.170 -2.701 12.057 1.00 83.62 122 ASP A N 1
ATOM 939 C CA . ASP A 1 122 ? -17.633 -4.095 12.128 1.00 83.62 122 ASP A CA 1
ATOM 940 C C . ASP A 1 122 ? -19.125 -4.201 11.756 1.00 83.62 122 ASP A C 1
ATOM 942 O O . ASP A 1 122 ? -19.521 -5.074 10.976 1.00 83.62 122 ASP A O 1
ATOM 946 N N . ASP A 1 123 ? -19.934 -3.234 12.206 1.00 84.56 123 ASP A N 1
ATOM 947 C CA . ASP A 1 123 ? -21.344 -3.106 11.816 1.00 84.56 123 ASP A CA 1
ATOM 948 C C . ASP A 1 123 ? -21.498 -2.858 10.306 1.00 84.56 123 ASP A C 1
ATOM 950 O O . ASP A 1 123 ? -22.299 -3.519 9.641 1.00 84.56 123 ASP A O 1
ATOM 954 N N . MET A 1 124 ? -20.692 -1.955 9.734 1.00 84.06 124 MET A N 1
ATOM 955 C CA . MET A 1 124 ? -20.695 -1.663 8.296 1.00 84.06 124 MET A CA 1
ATOM 956 C C . MET A 1 124 ? -20.304 -2.883 7.453 1.00 84.06 124 MET A C 1
ATOM 958 O O . MET A 1 124 ? -20.898 -3.110 6.399 1.00 84.06 124 MET A O 1
ATOM 962 N N . TYR A 1 125 ? -19.319 -3.669 7.898 1.00 83.19 125 TYR A N 1
ATOM 963 C CA . TYR A 1 125 ? -18.900 -4.896 7.211 1.00 83.19 125 TYR A CA 1
ATOM 964 C C . TYR A 1 125 ? -19.950 -6.011 7.286 1.00 83.19 125 TYR A C 1
ATOM 966 O O . TYR A 1 125 ? -19.963 -6.896 6.429 1.00 83.19 125 TYR A O 1
ATOM 974 N N . THR A 1 126 ? -20.832 -5.968 8.286 1.00 84.12 126 THR A N 1
ATOM 975 C CA . THR A 1 126 ? -21.910 -6.948 8.480 1.00 84.12 126 THR A CA 1
ATOM 976 C C . THR A 1 126 ? -23.197 -6.561 7.735 1.00 84.12 126 THR A C 1
ATOM 978 O O . THR A 1 126 ? -24.063 -7.412 7.523 1.00 84.12 126 THR A O 1
ATOM 981 N N . ASP A 1 127 ? -23.328 -5.307 7.286 1.00 83.81 127 ASP A N 1
ATOM 982 C CA . ASP A 1 127 ? -24.492 -4.816 6.540 1.00 83.81 127 ASP A CA 1
ATOM 983 C C . ASP A 1 127 ? -24.546 -5.393 5.104 1.00 83.81 127 ASP A C 1
ATOM 985 O O . ASP A 1 127 ? -23.714 -5.043 4.259 1.00 83.81 127 ASP A O 1
ATOM 989 N N . PRO A 1 128 ? -25.559 -6.219 4.758 1.00 79.75 128 PRO A N 1
ATOM 990 C CA . PRO A 1 128 ? -25.679 -6.834 3.433 1.00 79.75 128 PRO A CA 1
ATOM 991 C C . PRO A 1 128 ? -25.897 -5.832 2.291 1.00 79.75 128 PRO A C 1
ATOM 993 O O . PRO A 1 128 ? -25.678 -6.162 1.123 1.00 79.75 128 PRO A O 1
ATOM 996 N N . ASN A 1 129 ? -26.371 -4.622 2.604 1.00 80.50 129 ASN A N 1
ATOM 997 C CA . ASN A 1 129 ? -26.652 -3.585 1.614 1.00 80.50 129 ASN A CA 1
ATOM 998 C C . ASN A 1 129 ? -25.440 -2.677 1.364 1.00 80.50 129 ASN A C 1
ATOM 1000 O O . ASN A 1 129 ? -25.429 -1.925 0.382 1.00 80.50 129 ASN A O 1
ATOM 1004 N N . CYS A 1 130 ? -24.410 -2.754 2.213 1.00 79.06 130 CYS A N 1
ATOM 1005 C CA . CYS A 1 130 ? -23.217 -1.931 2.106 1.00 79.06 130 CYS A CA 1
ATOM 1006 C C . CYS A 1 130 ? -22.180 -2.582 1.179 1.00 79.06 130 CYS A C 1
ATOM 1008 O O . CYS A 1 130 ? -21.543 -3.589 1.493 1.00 79.06 130 CYS A O 1
ATOM 1010 N N . LYS A 1 131 ? -21.983 -1.980 0.005 1.00 82.06 131 LYS A N 1
ATOM 1011 C CA . LYS A 1 131 ? -20.944 -2.375 -0.959 1.00 82.06 131 LYS A CA 1
ATOM 1012 C C . LYS A 1 131 ? -19.756 -1.427 -0.853 1.00 82.06 131 LYS A C 1
ATOM 1014 O O . LYS A 1 131 ? -19.960 -0.241 -0.604 1.00 82.06 131 LYS A O 1
ATOM 1019 N N . ALA A 1 132 ? -18.549 -1.914 -1.134 1.00 79.38 132 ALA A N 1
ATOM 1020 C CA . ALA A 1 132 ? -17.311 -1.132 -1.032 1.00 79.38 132 ALA A CA 1
ATOM 1021 C C . ALA A 1 132 ? -17.389 0.242 -1.731 1.00 79.38 132 ALA A C 1
ATOM 1023 O O . ALA A 1 132 ? -17.052 1.261 -1.141 1.00 79.38 132 ALA A O 1
ATOM 1024 N N . TRP A 1 133 ? -17.945 0.314 -2.946 1.00 77.38 133 TRP A N 1
ATOM 1025 C CA . TRP A 1 133 ? -18.050 1.577 -3.696 1.00 77.38 133 TRP A CA 1
ATOM 1026 C C . TRP A 1 133 ? -19.144 2.538 -3.192 1.00 77.38 133 TRP A C 1
ATOM 1028 O O . TRP A 1 133 ? -19.163 3.708 -3.573 1.00 77.38 133 TRP A O 1
ATOM 1038 N N . THR A 1 134 ? -20.078 2.065 -2.362 1.00 80.06 134 THR A N 1
ATOM 1039 C CA . THR A 1 134 ? -21.151 2.872 -1.749 1.00 80.06 134 THR A CA 1
ATOM 1040 C C . THR A 1 134 ? -20.874 3.136 -0.270 1.00 80.06 134 THR A C 1
ATOM 1042 O O . THR A 1 134 ? -21.574 3.923 0.362 1.00 80.06 134 THR A O 1
ATOM 1045 N N . SER A 1 135 ? -19.819 2.544 0.292 1.00 80.50 135 SER A N 1
ATOM 1046 C CA . SER A 1 135 ? -19.554 2.603 1.725 1.00 80.50 135 SER A CA 1
ATOM 1047 C C . SER A 1 135 ? -19.405 4.038 2.231 1.00 80.50 135 SER A C 1
ATOM 1049 O O . SER A 1 135 ? -19.806 4.319 3.351 1.00 80.50 135 SER A O 1
ATOM 1051 N N . ARG A 1 136 ? -18.929 4.983 1.404 1.00 79.19 136 ARG A N 1
ATOM 1052 C CA . ARG A 1 136 ? -18.783 6.406 1.767 1.00 79.19 136 ARG A CA 1
ATOM 1053 C C . ARG A 1 136 ? -20.080 7.056 2.268 1.00 79.19 136 ARG A C 1
ATOM 1055 O O . ARG A 1 136 ? -20.005 7.956 3.099 1.00 79.19 136 ARG A O 1
ATOM 1062 N N . SER A 1 137 ? -21.245 6.627 1.779 1.00 79.19 137 SER A N 1
ATOM 1063 C CA . SER A 1 137 ? -22.549 7.136 2.233 1.00 79.19 137 SER A CA 1
ATOM 1064 C C . SER A 1 137 ? -23.152 6.329 3.381 1.00 79.19 137 SER A C 1
ATOM 1066 O O . SER A 1 137 ? -24.236 6.670 3.842 1.00 79.19 137 SER A O 1
ATOM 1068 N N . TRP A 1 138 ? -22.495 5.255 3.826 1.00 84.56 138 TRP A N 1
ATOM 1069 C CA . TRP A 1 138 ? -22.949 4.484 4.976 1.00 84.56 138 TRP A CA 1
ATOM 1070 C C . TRP A 1 138 ? -22.756 5.289 6.263 1.00 84.56 138 TRP A C 1
ATOM 1072 O O . TRP A 1 138 ? -21.707 5.918 6.464 1.00 84.56 138 TRP A O 1
ATOM 1082 N N . VAL A 1 139 ? -23.778 5.262 7.117 1.00 81.69 139 VAL A N 1
ATOM 1083 C CA . VAL A 1 139 ? -23.834 5.984 8.389 1.00 81.69 139 VAL A CA 1
ATOM 1084 C C . VAL A 1 139 ? -24.352 5.028 9.472 1.00 81.69 139 VAL A C 1
ATOM 1086 O O . VAL A 1 139 ? -25.286 4.271 9.195 1.00 81.69 139 VAL A O 1
ATOM 1089 N N . PRO A 1 140 ? -23.784 5.057 10.692 1.00 81.19 140 PRO A N 1
ATOM 1090 C CA . PRO A 1 140 ? -24.296 4.280 11.817 1.00 81.19 140 PRO A CA 1
ATOM 1091 C C . PRO A 1 140 ? -25.756 4.613 12.150 1.00 81.19 140 PRO A C 1
ATOM 1093 O O . PRO A 1 140 ? -26.215 5.743 11.960 1.00 81.19 140 PRO A O 1
ATOM 1096 N N . ALA A 1 141 ? -26.483 3.638 12.698 1.00 77.88 141 ALA A N 1
ATOM 1097 C CA . ALA A 1 141 ? -27.884 3.811 13.068 1.00 77.88 141 ALA A CA 1
ATOM 1098 C C . ALA A 1 141 ? -28.072 4.979 14.058 1.00 77.88 141 ALA A C 1
ATOM 1100 O O . ALA A 1 141 ? -27.409 5.045 15.091 1.00 77.88 141 ALA A O 1
ATOM 1101 N N . GLY A 1 142 ? -29.001 5.888 13.745 1.00 77.75 142 GLY A N 1
ATOM 1102 C CA . GLY A 1 142 ? -29.318 7.052 14.584 1.00 77.75 142 GLY A CA 1
ATOM 1103 C C . GLY A 1 142 ? -28.582 8.347 14.223 1.00 77.75 142 GLY A C 1
ATOM 1104 O O . GLY A 1 142 ? -28.791 9.348 14.904 1.00 77.75 142 GLY A O 1
ATOM 1105 N N . PHE A 1 143 ? -27.773 8.356 13.158 1.00 80.31 143 PHE A N 1
ATOM 1106 C CA . PHE A 1 143 ? -27.080 9.550 12.670 1.00 80.31 143 PHE A CA 1
ATOM 1107 C C . PHE A 1 143 ? -27.416 9.837 11.202 1.00 80.31 143 PHE A C 1
ATOM 1109 O O . PHE A 1 143 ? -27.558 8.920 10.398 1.00 80.31 143 PHE A O 1
ATOM 1116 N N . ASP A 1 144 ? -27.498 11.122 10.847 1.00 79.62 144 ASP A N 1
ATOM 1117 C CA . ASP A 1 144 ? -27.780 11.559 9.470 1.00 79.62 144 ASP A CA 1
ATOM 1118 C C . ASP A 1 144 ? -26.513 11.621 8.599 1.00 79.62 144 ASP A C 1
ATOM 1120 O O . ASP A 1 144 ? -26.578 11.533 7.373 1.00 79.62 144 ASP A O 1
ATOM 1124 N N . ASN A 1 145 ? -25.339 11.806 9.217 1.00 83.19 145 ASN A N 1
ATOM 1125 C CA . ASN A 1 145 ? -24.051 11.891 8.530 1.00 83.19 145 ASN A CA 1
ATOM 1126 C C . ASN A 1 145 ? -22.873 11.460 9.432 1.00 83.19 145 ASN A C 1
ATOM 1128 O O . ASN A 1 145 ? -22.976 11.435 10.661 1.00 83.19 145 ASN A O 1
ATOM 1132 N N . ARG A 1 146 ? -21.728 11.134 8.809 1.00 81.25 146 ARG A N 1
ATOM 1133 C CA . ARG A 1 146 ? -20.506 10.692 9.512 1.00 81.25 146 ARG A CA 1
ATOM 1134 C C . ARG A 1 146 ? -19.858 11.789 10.368 1.00 81.25 146 ARG A C 1
ATOM 1136 O O . ARG A 1 146 ? -19.212 11.478 11.362 1.00 81.25 146 ARG A O 1
ATOM 1143 N N . GLU A 1 147 ? -20.022 13.061 10.009 1.00 81.56 147 GLU A N 1
ATOM 1144 C CA . GLU A 1 147 ? -19.449 14.181 10.775 1.00 81.56 147 GLU A CA 1
ATOM 1145 C C . GLU A 1 147 ? -20.163 14.367 12.119 1.00 81.56 147 GLU A C 1
ATOM 1147 O O . GLU A 1 147 ? -19.521 14.517 13.154 1.00 81.56 147 GLU A O 1
ATOM 1152 N N . GLY A 1 148 ? -21.491 14.271 12.122 1.00 79.44 148 GLY A N 1
ATOM 1153 C CA . GLY A 1 148 ? -22.322 14.294 13.320 1.00 79.44 148 GLY A CA 1
ATOM 1154 C C . GLY A 1 148 ? -22.046 13.100 14.228 1.00 79.44 148 GLY A C 1
ATOM 1155 O O . GLY A 1 148 ? -21.991 13.268 15.444 1.00 79.44 148 GLY A O 1
ATOM 1156 N N . PHE A 1 149 ? -21.790 11.923 13.646 1.00 82.69 149 PHE A N 1
ATOM 1157 C CA . PHE A 1 149 ? -21.324 10.757 14.400 1.00 82.69 149 PHE A CA 1
ATOM 1158 C C . PHE A 1 149 ? -19.971 11.022 15.074 1.00 82.69 149 PHE A C 1
ATOM 1160 O O . PHE A 1 149 ? -19.834 10.830 16.281 1.00 82.69 149 PHE A O 1
ATOM 1167 N N . LYS A 1 150 ? -18.990 11.549 14.331 1.00 83.00 150 LYS A N 1
ATOM 1168 C CA . LYS A 1 150 ? -17.670 11.895 14.872 1.00 83.00 150 LYS A CA 1
ATOM 1169 C C . LYS A 1 150 ? -17.751 12.920 16.008 1.00 83.00 150 LYS A C 1
ATOM 1171 O O . LYS A 1 150 ? -17.153 12.708 17.057 1.00 83.00 150 LYS A O 1
ATOM 1176 N N . HIS A 1 151 ? -18.520 13.993 15.836 1.00 82.81 151 HIS A N 1
ATOM 1177 C CA . HIS A 1 151 ? -18.685 15.011 16.875 1.00 82.81 151 HIS A CA 1
ATOM 1178 C C . HIS A 1 151 ? -19.388 14.485 18.129 1.00 82.81 151 HIS A C 1
ATOM 1180 O O . HIS A 1 151 ? -19.090 14.935 19.236 1.00 82.81 151 HIS A O 1
ATOM 1186 N N . ALA A 1 152 ? -20.323 13.542 17.980 1.00 83.56 152 ALA A N 1
ATOM 1187 C CA . ALA A 1 152 ? -20.942 12.891 19.128 1.00 83.56 152 ALA A CA 1
ATOM 1188 C C . ALA A 1 152 ? -19.910 12.088 19.935 1.00 83.56 152 ALA A C 1
ATOM 1190 O O . ALA A 1 152 ? -19.899 12.182 21.160 1.00 83.56 152 ALA A O 1
ATOM 1191 N N . LEU A 1 153 ? -19.005 11.383 19.252 1.00 83.00 153 LEU A N 1
ATOM 1192 C CA . LEU A 1 153 ? -17.918 10.638 19.889 1.00 83.00 153 LEU A CA 1
ATOM 1193 C C . LEU A 1 153 ? -16.912 11.553 20.587 1.00 83.00 153 LEU A C 1
ATOM 1195 O O . LEU A 1 153 ? -16.613 11.322 21.753 1.00 83.00 153 LEU A O 1
ATOM 1199 N N . GLU A 1 154 ? -16.445 12.612 19.916 1.00 85.00 154 GLU A N 1
ATOM 1200 C CA . GLU A 1 154 ? -15.530 13.602 20.511 1.00 85.00 154 GLU A CA 1
ATOM 1201 C C . GLU A 1 154 ? -16.133 14.196 21.791 1.00 85.00 154 GLU A C 1
ATOM 1203 O O . GLU A 1 154 ? -15.484 14.268 22.833 1.00 85.00 154 GLU A O 1
ATOM 1208 N N . LYS A 1 155 ? -17.425 14.540 21.751 1.00 87.31 155 LYS A N 1
ATOM 1209 C CA . LYS A 1 155 ? -18.141 15.076 22.911 1.00 87.31 155 LYS A CA 1
ATOM 1210 C C . LYS A 1 155 ? -18.244 14.072 24.062 1.00 87.31 155 LYS A C 1
ATOM 1212 O O . LYS A 1 155 ? -18.245 14.483 25.224 1.00 87.31 155 LYS A O 1
ATOM 1217 N N . ASP A 1 156 ? -18.408 12.788 23.771 1.00 85.19 156 ASP A N 1
ATOM 1218 C CA . ASP A 1 156 ? -18.496 11.756 24.804 1.00 85.19 156 ASP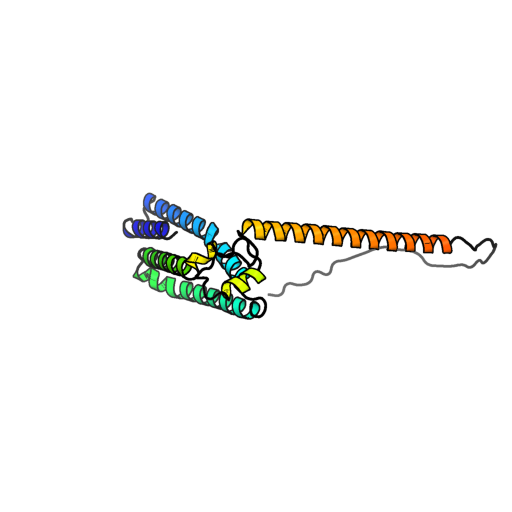 A CA 1
ATOM 1219 C C . ASP A 1 156 ? -17.119 11.416 25.393 1.00 85.19 156 ASP A C 1
ATOM 1221 O O . ASP A 1 156 ? -17.013 11.222 26.607 1.00 85.19 156 ASP A O 1
ATOM 1225 N N . GLU A 1 157 ? -16.059 11.466 24.586 1.00 85.25 157 GLU A N 1
ATOM 1226 C CA . GLU A 1 157 ? -14.671 11.332 25.038 1.00 85.25 157 GLU A CA 1
ATOM 1227 C C . GLU A 1 157 ? -14.244 12.509 25.935 1.00 85.25 157 GLU A C 1
ATOM 1229 O O . GLU A 1 157 ? -13.719 12.291 27.031 1.00 85.25 157 GLU A O 1
ATOM 1234 N N . ASP A 1 158 ? -14.571 13.748 25.549 1.00 88.06 158 ASP A N 1
ATOM 1235 C CA . ASP A 1 158 ? -14.307 14.951 26.351 1.00 88.06 158 ASP A CA 1
ATOM 1236 C C . ASP A 1 158 ? -14.985 14.879 27.724 1.00 88.06 158 ASP A C 1
ATOM 1238 O O . ASP A 1 158 ? -14.373 15.160 28.760 1.00 88.06 158 ASP A O 1
ATOM 1242 N N . LYS A 1 159 ? -16.256 14.455 27.762 1.00 89.38 159 LYS A N 1
ATOM 1243 C CA . LYS A 1 159 ? -16.977 14.243 29.025 1.00 89.38 159 LYS A CA 1
ATOM 1244 C C . LYS A 1 159 ? -16.304 13.170 29.876 1.00 89.38 159 LYS A C 1
ATOM 1246 O O . LYS A 1 159 ? -16.164 13.368 31.082 1.00 89.38 159 LYS A O 1
ATOM 1251 N N . ALA A 1 160 ? -15.910 12.044 29.280 1.00 87.19 160 ALA A N 1
ATOM 1252 C CA . ALA A 1 160 ? -15.266 10.952 30.004 1.00 87.19 160 ALA A CA 1
ATOM 1253 C C . ALA A 1 160 ? -13.924 11.395 30.608 1.00 87.19 160 ALA A C 1
ATOM 1255 O O . ALA A 1 160 ? -13.667 11.132 31.784 1.00 87.19 160 ALA A O 1
ATOM 1256 N N . SER A 1 161 ? -13.115 12.136 29.847 1.00 87.19 161 SER A N 1
ATOM 1257 C CA . SER A 1 161 ? -11.849 12.719 30.304 1.00 87.19 161 SER A CA 1
ATOM 1258 C C . SER A 1 161 ? -12.056 13.711 31.455 1.00 87.19 161 SER A C 1
ATOM 1260 O O . SER A 1 161 ? -11.386 13.624 32.486 1.00 87.19 161 SER A O 1
ATOM 1262 N N . MET A 1 162 ? -13.053 14.596 31.346 1.00 89.19 162 MET A N 1
ATOM 1263 C CA . MET A 1 162 ? -13.409 15.543 32.411 1.00 89.19 162 MET A CA 1
ATOM 1264 C C . MET A 1 162 ? -13.837 14.840 33.705 1.00 89.19 162 MET A C 1
ATOM 1266 O O . MET A 1 162 ? -13.422 15.228 34.802 1.00 89.19 162 MET A O 1
ATOM 1270 N N . VAL A 1 163 ? -14.656 13.790 33.593 1.00 90.38 163 VAL A N 1
ATOM 1271 C CA . VAL A 1 163 ? -15.088 12.990 34.747 1.00 90.38 163 VAL A CA 1
ATOM 1272 C C . VAL A 1 163 ? -13.896 12.269 35.368 1.00 90.38 163 VAL A C 1
ATOM 1274 O O . VAL A 1 163 ? -13.712 12.351 36.581 1.00 90.38 163 VAL A O 1
ATOM 1277 N N . ALA A 1 164 ? -13.053 11.625 34.558 1.00 88.44 164 ALA A N 1
ATOM 1278 C CA . ALA A 1 164 ? -11.846 10.957 35.034 1.00 88.44 164 ALA A CA 1
ATOM 1279 C C . ALA A 1 164 ? -10.913 11.933 35.771 1.00 88.44 164 ALA A C 1
ATOM 1281 O O . ALA A 1 164 ? -10.482 11.637 36.883 1.00 88.44 164 ALA A O 1
ATOM 1282 N N . GLY A 1 165 ? -10.680 13.128 35.219 1.00 88.94 165 GLY A N 1
ATOM 1283 C CA . GLY A 1 165 ? -9.900 14.177 35.878 1.00 88.94 165 GLY A CA 1
ATOM 1284 C C . GLY A 1 165 ? -10.499 14.618 37.217 1.00 88.94 165 GLY A C 1
ATOM 1285 O O . GLY A 1 165 ? -9.775 14.776 38.197 1.00 88.94 165 GLY A O 1
ATOM 1286 N N . THR A 1 166 ? -11.828 14.735 37.295 1.00 91.06 166 THR A N 1
ATOM 1287 C CA . THR A 1 166 ? -12.530 15.095 38.540 1.00 91.06 166 THR A CA 1
ATOM 1288 C C . THR A 1 166 ? -12.386 14.011 39.613 1.00 91.06 166 THR A C 1
ATOM 1290 O O . THR A 1 166 ? -12.190 14.321 40.789 1.00 91.06 166 THR A O 1
ATOM 1293 N N . LEU A 1 167 ? -12.459 12.734 39.225 1.00 91.25 167 LEU A N 1
ATOM 1294 C CA . LEU A 1 167 ? -12.262 11.608 40.141 1.00 91.25 167 LEU A CA 1
ATOM 1295 C C . LEU A 1 167 ? -10.822 11.556 40.664 1.00 91.25 167 LEU A C 1
ATOM 1297 O O . LEU A 1 167 ? -10.625 11.397 41.868 1.00 91.25 167 LEU A O 1
ATOM 1301 N N . VAL A 1 168 ? -9.838 11.760 39.784 1.00 91.56 168 VAL A N 1
ATOM 1302 C CA . VAL A 1 168 ? -8.413 11.810 40.145 1.00 91.56 168 VAL A CA 1
ATOM 1303 C C . VAL A 1 168 ? -8.132 12.949 41.127 1.00 91.56 168 VAL A C 1
ATOM 1305 O O . VAL A 1 168 ? -7.454 12.732 42.134 1.00 91.56 168 VAL A O 1
ATOM 1308 N N . GLU A 1 169 ? -8.677 14.146 40.893 1.00 89.94 169 GLU A N 1
ATOM 1309 C CA . GLU A 1 169 ? -8.508 15.267 41.828 1.00 89.94 169 GLU A CA 1
ATOM 1310 C C . GLU A 1 169 ? -9.184 14.969 43.176 1.00 89.94 169 GLU A C 1
ATOM 1312 O O . GLU A 1 169 ? -8.597 15.189 44.237 1.00 89.94 169 GLU A O 1
ATOM 1317 N N . GLY A 1 170 ? -10.375 14.362 43.155 1.00 87.50 170 GLY A N 1
ATOM 1318 C CA . GLY A 1 170 ? -11.070 13.929 44.366 1.00 87.50 170 GLY A CA 1
ATOM 1319 C C . GLY A 1 170 ? -10.286 12.896 45.187 1.00 87.50 170 GLY A C 1
ATOM 1320 O O . GLY A 1 170 ? -10.266 12.971 46.419 1.00 87.50 170 GLY A O 1
ATOM 1321 N N . GLU A 1 171 ? -9.614 11.940 44.541 1.00 89.06 171 GLU A N 1
ATOM 1322 C CA . GLU A 1 171 ? -8.721 10.988 45.215 1.00 89.06 171 GLU A CA 1
ATOM 1323 C C . GLU A 1 171 ? -7.480 11.678 45.790 1.00 89.06 171 GLU A C 1
ATOM 1325 O O . GLU A 1 171 ? -7.101 11.421 46.938 1.00 89.06 171 GLU A O 1
ATOM 1330 N N . ARG A 1 172 ? -6.883 12.613 45.044 1.00 88.81 172 ARG A N 1
ATOM 1331 C CA . ARG A 1 172 ? -5.719 13.392 45.482 1.00 88.81 172 ARG A CA 1
ATOM 1332 C C . ARG A 1 172 ? -6.018 14.206 46.741 1.00 88.81 172 ARG A C 1
ATOM 1334 O O . ARG A 1 172 ? -5.236 14.168 47.694 1.00 88.81 172 ARG A O 1
ATOM 1341 N N . GLU A 1 173 ? -7.174 14.866 46.789 1.00 88.44 173 GLU A N 1
ATOM 1342 C CA . GLU A 1 173 ? -7.628 15.602 47.972 1.00 88.44 173 GLU A CA 1
ATOM 1343 C C . GLU A 1 173 ? -7.858 14.691 49.187 1.00 88.44 173 GLU A C 1
ATOM 1345 O O . GLU A 1 173 ? -7.533 15.069 50.317 1.00 88.44 173 GLU A O 1
ATOM 1350 N N . ARG A 1 174 ? -8.411 13.485 48.985 1.00 87.00 174 ARG A N 1
ATOM 1351 C CA . ARG A 1 174 ? -8.619 12.504 50.067 1.00 87.00 174 ARG A CA 1
ATOM 1352 C C . ARG A 1 174 ? -7.292 12.042 50.660 1.00 87.00 174 ARG A C 1
ATOM 1354 O O . ARG A 1 174 ? -7.135 12.074 51.880 1.00 87.00 174 ARG A O 1
ATOM 1361 N N . VAL A 1 175 ? -6.325 11.702 49.809 1.00 85.88 175 VAL A N 1
ATOM 1362 C CA . VAL A 1 175 ? -4.975 11.300 50.232 1.00 85.88 175 VAL A CA 1
ATOM 1363 C C . VAL A 1 175 ? -4.264 12.440 50.967 1.00 85.88 175 VAL A C 1
ATOM 1365 O O . VAL A 1 175 ? -3.573 12.211 51.962 1.00 85.88 175 VAL A O 1
ATOM 1368 N N . GLU A 1 176 ? -4.428 13.689 50.524 1.00 85.56 176 GLU A N 1
ATOM 1369 C CA . GLU A 1 176 ? -3.823 14.830 51.213 1.00 85.56 176 GLU A CA 1
ATOM 1370 C C . GLU A 1 176 ? -4.461 15.083 52.588 1.00 85.56 176 GLU A C 1
ATOM 1372 O O . GLU A 1 176 ? -3.744 15.329 53.565 1.00 85.56 176 GLU A O 1
ATOM 1377 N N . LYS A 1 177 ? -5.790 14.960 52.699 1.00 84.94 177 LYS A N 1
ATOM 1378 C CA . LYS A 1 177 ? -6.505 15.046 53.982 1.00 84.94 177 LYS A CA 1
ATOM 1379 C C . LYS A 1 177 ? -6.068 13.946 54.949 1.00 84.94 177 LYS A C 1
ATOM 1381 O O . LYS A 1 177 ? -5.824 14.243 56.117 1.00 84.94 177 LYS A O 1
ATOM 1386 N N . GLU A 1 178 ? -5.873 12.721 54.473 1.00 84.12 178 GLU A N 1
ATOM 1387 C CA . GLU A 1 178 ? -5.371 11.606 55.285 1.00 84.12 178 GLU A CA 1
ATOM 1388 C C . GLU A 1 178 ? -3.942 11.865 55.802 1.00 84.12 178 GLU A C 1
ATOM 1390 O O . GLU A 1 178 ? -3.669 11.727 56.998 1.00 84.12 178 GLU A O 1
ATOM 1395 N N . LYS A 1 179 ? -3.042 12.368 54.941 1.00 78.81 179 LYS A N 1
ATOM 1396 C CA . LYS A 1 179 ? -1.674 12.773 55.328 1.00 78.81 179 LYS A CA 1
ATOM 1397 C C . LYS A 1 179 ? -1.636 13.959 56.298 1.00 78.81 179 LYS A C 1
ATOM 1399 O O . LYS A 1 179 ? -0.665 14.112 57.046 1.00 78.81 179 LYS A O 1
ATOM 1404 N N . ARG A 1 180 ? -2.633 14.849 56.266 1.00 74.38 180 ARG A N 1
ATOM 1405 C CA . ARG A 1 180 ? -2.782 15.938 57.249 1.00 74.38 180 ARG A CA 1
ATOM 1406 C C . ARG A 1 180 ? -3.324 15.411 58.580 1.00 74.38 180 ARG A C 1
ATOM 1408 O O . ARG A 1 180 ? -2.796 15.788 59.622 1.00 74.38 180 ARG A O 1
ATOM 1415 N N . GLY A 1 181 ? -4.286 14.487 58.545 1.00 68.31 181 GLY A N 1
ATOM 1416 C CA . GLY A 1 181 ? -4.828 13.819 59.732 1.00 68.31 181 GLY A CA 1
ATOM 1417 C C . GLY A 1 181 ? -3.770 13.035 60.515 1.00 68.31 181 GLY A C 1
ATOM 1418 O O . GLY A 1 181 ? -3.643 13.219 61.723 1.00 68.31 181 GLY A O 1
ATOM 1419 N N . HIS A 1 182 ? -2.929 12.253 59.829 1.00 58.94 182 HIS A N 1
ATOM 1420 C CA . HIS A 1 182 ? -1.839 11.502 60.472 1.00 58.94 182 HIS A CA 1
ATOM 1421 C C . HIS A 1 182 ? -0.762 12.402 61.107 1.00 58.94 182 HIS A C 1
ATOM 1423 O O . HIS A 1 182 ? -0.221 12.066 62.157 1.00 58.94 182 HIS A O 1
ATOM 1429 N N . ARG A 1 183 ? -0.469 13.573 60.523 1.00 57.62 183 ARG A N 1
ATOM 1430 C CA . ARG A 1 183 ? 0.467 14.547 61.120 1.00 57.62 183 ARG A CA 1
ATOM 1431 C C . ARG A 1 183 ? -0.098 15.248 62.353 1.00 57.62 183 ARG A C 1
ATOM 1433 O O . ARG A 1 183 ? 0.665 15.569 63.254 1.00 57.62 183 ARG A O 1
ATOM 1440 N N . SER A 1 184 ? -1.413 15.453 62.418 1.00 54.53 184 SER A N 1
ATOM 1441 C CA . SER A 1 184 ? -2.056 16.049 63.594 1.00 54.53 184 SER A CA 1
ATOM 1442 C C . SER A 1 184 ? -2.152 15.077 64.776 1.00 54.53 184 SER A C 1
ATOM 1444 O O . SER A 1 184 ? -2.156 15.529 65.915 1.00 54.53 184 SER A O 1
ATOM 1446 N N . ALA A 1 185 ? -2.204 13.764 64.526 1.00 55.47 185 ALA A N 1
ATOM 1447 C CA . ALA A 1 185 ? -2.235 12.738 65.573 1.00 55.47 185 ALA A CA 1
ATOM 1448 C C . ALA A 1 185 ? -0.852 12.443 66.193 1.00 55.47 185 ALA A C 1
ATOM 1450 O O . ALA A 1 185 ? -0.780 11.912 67.294 1.00 55.47 185 ALA A O 1
ATOM 1451 N N . GLY A 1 186 ? 0.247 12.804 65.516 1.00 49.25 186 GLY A N 1
ATOM 1452 C CA . GLY A 1 186 ? 1.619 12.625 66.014 1.00 49.25 186 GLY A CA 1
ATOM 1453 C C . GLY A 1 186 ? 2.181 13.796 66.834 1.00 49.25 186 GLY A C 1
ATOM 1454 O O . GLY A 1 186 ? 3.315 13.717 67.293 1.00 49.25 186 GLY A O 1
ATOM 1455 N N . GLN A 1 187 ? 1.423 14.884 67.013 1.00 46.38 187 GLN A N 1
ATOM 1456 C CA . GLN A 1 187 ? 1.864 16.103 67.712 1.00 46.38 187 GLN A CA 1
ATOM 1457 C C . GLN A 1 187 ? 1.094 16.327 69.027 1.00 46.38 187 GLN A C 1
ATOM 1459 O O . GLN A 1 187 ? 0.771 17.456 69.390 1.00 46.38 187 GLN A O 1
ATOM 1464 N N . GLY A 1 188 ? 0.770 15.246 69.731 1.00 45.91 188 GLY A N 1
ATOM 1465 C CA . GLY A 1 188 ? 0.085 15.279 71.017 1.00 45.91 188 GLY A CA 1
ATOM 1466 C C . GLY A 1 188 ? 0.517 14.099 71.868 1.00 45.91 188 GLY A C 1
ATOM 1467 O O . GLY A 1 188 ? -0.263 13.179 72.021 1.00 45.91 188 GLY A O 1
ATOM 1468 N N . ASP A 1 189 ? 1.786 14.089 72.279 1.00 44.00 189 ASP A N 1
ATOM 1469 C CA . ASP A 1 189 ? 2.290 13.508 73.534 1.00 44.00 189 ASP A CA 1
ATOM 1470 C C . ASP A 1 189 ? 3.824 13.522 73.501 1.00 44.00 189 ASP A C 1
ATOM 1472 O O . ASP A 1 189 ? 4.455 12.871 72.671 1.00 44.00 189 ASP A O 1
ATOM 1476 N N . GLY A 1 190 ? 4.447 14.309 74.383 1.00 41.69 190 GLY A N 1
ATOM 1477 C CA . GLY A 1 190 ? 5.909 14.362 74.447 1.00 41.69 190 GLY A CA 1
ATOM 1478 C C . GLY A 1 190 ? 6.520 15.492 75.271 1.00 41.69 190 GLY A C 1
ATOM 1479 O O . GLY A 1 190 ? 7.533 16.052 74.862 1.00 41.69 190 GLY A O 1
ATOM 1480 N N . SER A 1 191 ? 5.944 15.846 76.424 1.00 38.84 191 SER A N 1
ATOM 1481 C CA . SER A 1 191 ? 6.675 16.567 77.475 1.00 38.84 191 SER A CA 1
ATOM 1482 C C . SER A 1 191 ? 7.207 15.552 78.491 1.00 38.84 191 SER A C 1
ATOM 1484 O O . SER A 1 191 ? 6.417 14.965 79.228 1.00 38.84 191 SER A O 1
ATOM 1486 N N . GLY A 1 192 ? 8.524 15.333 78.542 1.00 36.06 192 GLY A N 1
ATOM 1487 C CA . GLY A 1 192 ? 9.124 14.409 79.511 1.00 36.06 192 GLY A CA 1
ATOM 1488 C C . GLY A 1 192 ? 10.623 14.181 79.316 1.00 36.06 192 GLY A C 1
ATOM 1489 O O . GLY A 1 192 ? 11.046 13.332 78.548 1.00 36.06 192 GLY A O 1
ATOM 1490 N N . SER A 1 193 ? 11.395 14.981 80.038 1.00 35.25 193 SER A N 1
ATOM 1491 C CA . SER A 1 193 ? 12.832 14.946 80.340 1.00 35.25 193 SER A CA 1
ATOM 1492 C C . SER A 1 193 ? 13.592 13.598 80.397 1.00 35.25 193 SER A C 1
ATOM 1494 O O . SER A 1 193 ? 13.149 12.654 81.040 1.00 35.25 193 SER A O 1
ATOM 1496 N N . ALA A 1 194 ? 14.857 13.695 79.955 1.00 37.25 194 ALA A N 1
ATOM 1497 C CA . ALA A 1 194 ? 16.105 13.228 80.594 1.00 37.25 194 ALA A CA 1
ATOM 1498 C C . ALA A 1 194 ? 16.723 11.840 80.287 1.00 37.25 194 ALA A C 1
ATOM 1500 O O . ALA A 1 194 ? 16.202 10.786 80.628 1.00 37.25 194 ALA A O 1
ATOM 1501 N N . SER A 1 195 ? 17.998 11.948 79.870 1.00 32.72 195 SER A N 1
ATOM 1502 C CA . SER A 1 195 ? 19.191 11.163 80.251 1.00 32.72 195 SER A CA 1
ATOM 1503 C C . SER A 1 195 ? 19.402 9.746 79.699 1.00 32.72 195 SER A C 1
ATOM 1505 O O . SER A 1 195 ? 18.597 8.850 79.904 1.00 32.72 195 SER A O 1
ATOM 1507 N N . GLY A 1 196 ? 20.580 9.534 79.097 1.00 32.88 196 GLY A N 1
ATOM 1508 C CA . GLY A 1 196 ? 21.113 8.209 78.770 1.00 32.88 196 GLY A CA 1
ATOM 1509 C C . GLY A 1 196 ? 22.301 8.257 77.806 1.00 32.88 196 GLY A C 1
ATOM 1510 O O . GLY A 1 196 ? 22.127 8.215 76.597 1.00 32.88 196 GLY A O 1
ATOM 1511 N N . SER A 1 197 ? 23.502 8.383 78.362 1.00 33.19 197 SER A N 1
ATOM 1512 C CA . SER A 1 197 ? 24.824 8.344 77.719 1.00 33.19 197 SER A CA 1
ATOM 1513 C C . SER A 1 197 ? 25.265 6.943 77.255 1.00 33.19 197 SER A C 1
ATOM 1515 O O . SER A 1 197 ? 24.977 5.969 77.945 1.00 33.19 197 SER A O 1
ATOM 1517 N N . GLY A 1 198 ? 26.085 6.871 76.195 1.00 34.16 198 GLY A N 1
ATOM 1518 C CA . GLY A 1 198 ? 26.931 5.715 75.819 1.00 34.16 198 GLY A CA 1
ATOM 1519 C C . GLY A 1 198 ? 27.276 5.719 74.317 1.00 34.16 198 GLY A C 1
ATOM 1520 O O . GLY A 1 198 ? 26.422 5.381 73.510 1.00 34.16 198 GLY A O 1
ATOM 1521 N N . SER A 1 199 ? 28.369 6.371 73.893 1.00 35.62 199 SER A N 1
ATOM 1522 C CA . SER A 1 199 ? 29.698 5.790 73.550 1.00 35.62 199 SER A CA 1
ATOM 1523 C C . SER A 1 199 ? 29.641 4.723 72.443 1.00 35.62 199 SER A C 1
ATOM 1525 O O . SER A 1 199 ? 29.180 3.616 72.684 1.00 35.62 199 SER A O 1
ATOM 1527 N N . GLU A 1 200 ? 29.964 5.095 71.194 1.00 40.91 200 GLU A N 1
ATOM 1528 C CA . GLU A 1 200 ? 31.168 4.685 70.414 1.00 40.91 200 GLU A CA 1
ATOM 1529 C C . GLU A 1 200 ? 30.742 3.696 69.307 1.00 40.91 200 GLU A C 1
ATOM 1531 O O . GLU A 1 200 ? 29.809 2.937 69.505 1.00 40.91 200 GLU A O 1
ATOM 1536 N N . ASN A 1 201 ? 31.293 3.603 68.097 1.00 32.97 201 ASN A N 1
ATOM 1537 C CA . ASN A 1 201 ? 32.439 4.184 67.401 1.00 32.97 201 ASN A CA 1
ATOM 1538 C C . ASN A 1 201 ? 32.237 3.886 65.891 1.00 32.97 201 ASN A C 1
ATOM 1540 O O . ASN A 1 201 ? 31.529 2.936 65.557 1.00 32.97 201 ASN A O 1
ATOM 1544 N N . GLY A 1 202 ? 32.934 4.594 64.992 1.00 38.41 202 GLY A N 1
ATOM 1545 C CA . GLY A 1 202 ? 33.306 4.017 63.684 1.00 38.41 202 GLY A CA 1
ATOM 1546 C C . GLY A 1 202 ? 32.815 4.709 62.405 1.00 38.41 202 GLY A C 1
ATOM 1547 O O . GLY A 1 202 ? 32.018 4.159 61.660 1.00 38.41 202 GLY A O 1
ATOM 1548 N N . THR A 1 203 ? 33.356 5.898 62.140 1.00 40.94 203 THR A N 1
ATOM 1549 C CA . THR A 1 203 ? 34.074 6.267 60.900 1.00 40.94 203 THR A CA 1
ATOM 1550 C C . THR A 1 203 ? 33.526 5.835 59.523 1.00 40.94 203 THR A C 1
ATOM 1552 O O . THR A 1 203 ? 33.743 4.723 59.061 1.00 40.94 203 THR A O 1
ATOM 1555 N N . ALA A 1 204 ? 32.955 6.837 58.841 1.00 39.12 204 ALA A N 1
ATOM 1556 C CA . ALA A 1 204 ? 33.242 7.309 57.474 1.00 39.12 204 ALA A CA 1
ATOM 1557 C C . ALA A 1 204 ? 33.372 6.311 56.300 1.00 39.12 204 ALA A C 1
ATOM 1559 O O . ALA A 1 204 ? 34.336 5.562 56.212 1.00 39.12 204 ALA A O 1
ATOM 1560 N N . ALA A 1 205 ? 32.521 6.482 55.279 1.00 39.44 205 ALA A N 1
ATOM 1561 C CA . ALA A 1 205 ? 32.864 7.143 54.003 1.00 39.44 205 ALA A CA 1
ATOM 1562 C C . ALA A 1 205 ? 31.893 6.731 52.873 1.00 39.44 205 ALA A C 1
ATOM 1564 O O . ALA A 1 205 ? 31.613 5.559 52.650 1.00 39.44 205 ALA A O 1
ATOM 1565 N N . ASN A 1 206 ? 31.389 7.741 52.165 1.00 42.50 206 ASN A N 1
ATOM 1566 C CA . ASN A 1 206 ? 30.561 7.688 50.953 1.00 42.50 206 ASN A CA 1
ATOM 1567 C C . ASN A 1 206 ? 31.468 7.655 49.685 1.00 42.50 206 ASN A C 1
ATOM 1569 O O . ASN A 1 206 ? 32.682 7.797 49.826 1.00 42.50 206 ASN A O 1
ATOM 1573 N N . PRO A 1 207 ? 30.921 7.786 48.461 1.00 49.03 207 PRO A N 1
ATOM 1574 C CA . PRO A 1 207 ? 30.381 6.794 47.522 1.00 49.03 207 PRO A CA 1
ATOM 1575 C C . PRO A 1 207 ? 31.386 6.395 46.419 1.00 49.03 207 PRO A C 1
ATOM 1577 O O . PRO A 1 207 ? 32.293 7.151 46.083 1.00 49.03 207 PRO A O 1
ATOM 1580 N N . GLY A 1 208 ? 31.163 5.266 45.741 1.00 35.53 208 GLY A N 1
ATOM 1581 C CA . GLY A 1 208 ? 31.915 4.924 44.530 1.00 35.53 208 GLY A CA 1
ATOM 1582 C C . GLY A 1 208 ? 31.208 3.884 43.670 1.00 35.53 208 GLY A C 1
ATOM 1583 O O . GLY A 1 208 ? 31.279 2.693 43.953 1.00 35.53 208 GLY A O 1
ATOM 1584 N N . ALA A 1 209 ? 30.538 4.338 42.610 1.00 45.97 209 ALA A N 1
ATOM 1585 C CA . ALA A 1 209 ? 30.190 3.485 41.475 1.00 45.97 209 ALA A CA 1
ATOM 1586 C C . ALA A 1 209 ? 31.473 2.986 40.782 1.00 45.97 209 ALA A C 1
ATOM 1588 O O . ALA A 1 209 ? 32.469 3.715 40.751 1.00 45.97 209 ALA A O 1
ATOM 1589 N N . PRO A 1 210 ? 31.444 1.794 40.163 1.00 46.97 210 PRO A N 1
ATOM 1590 C CA . PRO A 1 210 ? 31.761 1.784 38.737 1.00 46.97 210 PRO A CA 1
ATOM 1591 C C . PRO A 1 210 ? 30.905 0.829 37.891 1.00 46.97 210 PRO A C 1
ATOM 1593 O O . PRO A 1 210 ? 30.378 -0.184 38.346 1.00 46.97 210 PRO A O 1
ATOM 1596 N N . MET A 1 211 ? 30.825 1.218 36.619 1.00 44.12 211 MET A N 1
ATOM 1597 C CA . MET A 1 211 ? 30.338 0.486 35.453 1.00 44.12 211 MET A CA 1
ATOM 1598 C C . MET A 1 211 ? 30.876 -0.949 35.366 1.00 44.12 211 MET A C 1
ATOM 1600 O O . MET A 1 211 ? 32.066 -1.179 35.574 1.00 44.12 211 MET A O 1
ATOM 1604 N N . MET A 1 212 ? 30.027 -1.884 34.927 1.00 46.84 212 MET A N 1
ATOM 1605 C CA . MET A 1 212 ? 30.482 -3.091 34.235 1.00 46.84 212 MET A CA 1
ATOM 1606 C C . MET A 1 212 ? 30.034 -3.047 32.777 1.00 46.84 212 MET A C 1
ATOM 1608 O O . MET A 1 212 ? 28.909 -3.386 32.424 1.00 46.84 212 MET A O 1
ATOM 1612 N N . GLU A 1 213 ? 30.978 -2.614 31.955 1.00 45.09 213 GLU A N 1
ATOM 1613 C CA . GLU A 1 213 ? 31.122 -2.943 30.546 1.00 45.09 213 GLU A CA 1
ATOM 1614 C C . GLU A 1 213 ? 31.866 -4.285 30.453 1.00 45.09 213 GLU A C 1
ATOM 1616 O O . GLU A 1 213 ? 32.941 -4.425 31.025 1.00 45.09 213 GLU A O 1
ATOM 1621 N N . THR A 1 214 ? 31.286 -5.286 29.787 1.00 41.44 214 THR A N 1
ATOM 1622 C CA . THR A 1 214 ? 31.943 -6.453 29.151 1.00 41.44 214 THR A CA 1
ATOM 1623 C C . THR A 1 214 ? 30.841 -7.200 28.380 1.00 41.44 214 THR A C 1
ATOM 1625 O O . THR A 1 214 ? 29.748 -7.357 28.906 1.00 41.44 214 THR A O 1
ATOM 1628 N N . LYS A 1 215 ? 30.975 -7.702 27.152 1.00 39.19 215 LYS A N 1
ATOM 1629 C CA . LYS A 1 215 ? 32.073 -7.843 26.193 1.00 39.19 215 LYS A CA 1
ATOM 1630 C C . LYS A 1 215 ? 31.429 -8.136 24.828 1.00 39.19 215 LYS A C 1
ATOM 1632 O O . LYS A 1 215 ? 30.471 -8.904 24.766 1.00 39.19 215 LYS A O 1
ATOM 1637 N N . GLU A 1 216 ? 31.998 -7.582 23.763 1.00 40.72 216 GLU A N 1
ATOM 1638 C CA . GLU A 1 216 ? 31.900 -8.126 22.405 1.00 40.72 216 GLU A CA 1
ATOM 1639 C C . GLU A 1 216 ? 32.428 -9.566 22.370 1.00 40.72 216 GLU A C 1
ATOM 1641 O O . GLU A 1 216 ? 33.480 -9.844 22.953 1.00 40.72 216 GLU A O 1
ATOM 1646 N N . VAL A 1 217 ? 31.756 -10.454 21.629 1.00 49.47 217 VAL A N 1
ATOM 1647 C CA . VAL A 1 217 ? 32.399 -11.608 20.987 1.00 49.47 217 VAL A CA 1
ATOM 1648 C C . VAL A 1 217 ? 31.712 -11.872 19.643 1.00 49.47 217 VAL A C 1
ATOM 1650 O O . VAL A 1 217 ? 30.556 -12.281 19.633 1.00 49.47 217 VAL A O 1
ATOM 1653 N N . ALA A 1 218 ? 32.491 -11.625 18.583 1.00 43.66 218 ALA A N 1
ATOM 1654 C CA . ALA A 1 218 ? 32.513 -12.218 17.234 1.00 43.66 218 ALA A CA 1
ATOM 1655 C C . ALA A 1 218 ? 31.220 -12.309 16.404 1.00 43.66 218 ALA A C 1
ATOM 1657 O O . ALA A 1 218 ? 30.323 -13.108 16.746 1.00 43.66 218 ALA A O 1
#